Protein AF-A0A955T6G7-F1 (afdb_monomer_lite)

Secondary structure (DSSP, 8-state):
-HHHHHTT--EEE--TT--GGG-HHHHHHT--TTHHHHHHHTT-EEEEEEE-SSEEEEEEEEEPPP-SSSSPPEEEEGGGGGG--S--EEEEEHHHHHTT-TTTTTSSTT-TTT--PPPB-TTS-B--SBSS-TTSGGGBHHHHHHB-B-TTSPBPEEEEE-HHHHSBPTTTSSBSS--TTPEEETTTTEEEEEEEEEB-TT-THHHHHHHHHHHHHHHTT--EEEEES-STTHHHHS-GGGTSB-HHHHHHHHHHHHHH--HHHHHHTT-S-TTT--HHHHHHHHHHHTT--S--

Radius of gyration: 21.72 Å; chains: 1; bounding box: 53×55×63 Å

Sequence (296 aa):
METALDHHANIGSCASQTDPTWGIYGQRIGSKPGRTEKFHQAGLKTISYFETFGQSYCYVAEIGQKKTEDFTPLGAGHWSWERYSGGPIVWVGVHQYFDDDPIARPYTRTHPRYGSPVATYPDGTIATGYIGSATDPRTSRVFDALCSKDILGNLTYETYYNPEVNEIDRDTGKPRGPLDGLFLMPETGKYASLFMFKKDSACPAWIDYTRASTLMAADAGIDGMWTDNFSPWDSFGHRPVQIAFGEWSVAGFRDHLKKEFSKDQLKSMGVESPDTFDIRESLRDIAIKWGWDGEN

Foldseek 3Di:
DVVCVVVVAQEDAQQAQAELQQALLRSVLSHDACSQVVCVVVNHAYAHAYAQQFWHKKFKFFFADDDPDQATHTPDIQQRQLRDDPHDMDITTHLCQLQVPPRSPPRHLPNPQLHDDHFDFPVRHGQHDFPDDNLDPLRGSNQQRWFFFALVSHWFKDFDHNCQQFDADPVPRHGRGDQPSFDQDPVVRGTTGMIITTGQQLGCVSVSSSVSSVRSCVVSVRPYYPYDCPDPCVCVVPDVNGGNGHSRSQVVVLVVCVPPDDCVRCVVVVNNHSVPDGPSVVVVVVVVVVPDPSPD

pLDDT: mean 89.09, std 9.53, range [48.16, 98.5]

Structure (mmCIF, N/CA/C/O backbone):
data_AF-A0A955T6G7-F1
#
_entry.id   AF-A0A955T6G7-F1
#
loop_
_atom_site.group_PDB
_atom_site.id
_atom_site.type_symbol
_atom_site.label_atom_id
_atom_site.label_alt_id
_atom_site.label_comp_id
_atom_site.label_asym_id
_atom_site.label_entity_id
_atom_site.label_seq_id
_atom_site.pdbx_PDB_ins_code
_atom_site.Cartn_x
_atom_site.Cartn_y
_atom_site.Cartn_z
_atom_site.occupancy
_atom_site.B_iso_or_equiv
_atom_site.auth_seq_id
_atom_site.auth_comp_id
_atom_site.auth_asym_id
_atom_site.auth_atom_id
_atom_site.pdbx_PDB_model_num
ATOM 1 N N . MET A 1 1 ? 27.667 -14.433 -13.379 1.00 73.94 1 MET A N 1
ATOM 2 C CA . MET A 1 1 ? 27.089 -15.693 -12.862 1.00 73.94 1 MET A CA 1
ATOM 3 C C . MET A 1 1 ? 28.199 -16.657 -12.496 1.00 73.94 1 MET A C 1
ATOM 5 O O . MET A 1 1 ? 28.168 -17.132 -11.377 1.00 73.94 1 MET A O 1
ATOM 9 N N . GLU A 1 2 ? 29.209 -16.830 -13.352 1.00 75.75 2 GLU A N 1
ATOM 10 C CA . GLU A 1 2 ? 30.441 -17.592 -13.066 1.00 75.75 2 GLU A CA 1
ATOM 11 C C . GLU A 1 2 ? 31.056 -17.259 -11.693 1.00 75.75 2 GLU A C 1
ATOM 13 O O . GLU A 1 2 ? 31.038 -18.109 -10.817 1.00 75.75 2 GLU A O 1
ATOM 18 N N . THR A 1 3 ? 31.363 -15.985 -11.412 1.00 80.69 3 THR A N 1
ATOM 19 C CA . THR A 1 3 ? 31.864 -15.552 -10.088 1.00 80.69 3 THR A CA 1
ATOM 20 C C . THR A 1 3 ? 30.957 -15.940 -8.912 1.00 80.69 3 THR A C 1
ATOM 22 O O . THR A 1 3 ? 31.440 -16.224 -7.826 1.00 80.69 3 THR A O 1
ATOM 25 N N . ALA A 1 4 ? 29.631 -15.946 -9.092 1.00 77.38 4 ALA A N 1
ATOM 26 C CA . ALA A 1 4 ? 28.711 -16.317 -8.013 1.00 77.38 4 ALA A CA 1
ATOM 27 C C . ALA A 1 4 ? 28.756 -17.830 -7.739 1.00 77.38 4 ALA A C 1
ATOM 29 O O . ALA A 1 4 ? 28.748 -18.244 -6.583 1.00 77.38 4 ALA A O 1
ATOM 30 N N . LEU A 1 5 ? 28.850 -18.640 -8.796 1.00 78.69 5 LEU A N 1
ATOM 31 C CA . LEU A 1 5 ? 28.992 -20.094 -8.702 1.00 78.69 5 LEU A CA 1
ATOM 32 C C . LEU A 1 5 ? 30.360 -20.495 -8.140 1.00 78.69 5 LEU A C 1
ATOM 34 O O . LEU A 1 5 ? 30.427 -21.412 -7.325 1.00 78.69 5 LEU A O 1
ATOM 38 N N . ASP A 1 6 ? 31.419 -19.763 -8.495 1.00 86.25 6 ASP A N 1
ATOM 39 C CA . ASP A 1 6 ? 32.766 -19.936 -7.933 1.00 86.25 6 ASP A CA 1
ATOM 40 C C . ASP A 1 6 ? 32.795 -19.679 -6.417 1.00 86.25 6 ASP A C 1
ATOM 42 O O . ASP A 1 6 ? 33.615 -20.241 -5.695 1.00 86.25 6 ASP A O 1
ATOM 46 N N . HIS A 1 7 ? 31.855 -18.871 -5.916 1.00 84.69 7 HIS A N 1
ATOM 47 C CA . HIS A 1 7 ? 31.605 -18.651 -4.489 1.00 84.69 7 HIS A CA 1
ATOM 48 C C . HIS A 1 7 ? 30.489 -19.541 -3.913 1.00 84.69 7 HIS A C 1
ATOM 50 O O . HIS A 1 7 ? 29.977 -19.265 -2.829 1.00 84.69 7 HIS A O 1
ATOM 56 N N . HIS A 1 8 ? 30.118 -20.617 -4.612 1.00 87.00 8 HIS A N 1
ATOM 57 C CA . HIS A 1 8 ? 29.110 -21.602 -4.204 1.00 87.00 8 HIS A CA 1
ATOM 58 C C . HIS A 1 8 ? 27.692 -21.042 -4.002 1.00 87.00 8 HIS A C 1
ATOM 60 O O . HIS A 1 8 ? 26.884 -21.643 -3.290 1.00 87.00 8 HIS A O 1
ATOM 66 N N . ALA A 1 9 ? 27.353 -19.914 -4.632 1.00 86.50 9 ALA A N 1
ATOM 67 C CA . ALA A 1 9 ? 25.985 -19.416 -4.610 1.00 86.50 9 ALA A CA 1
ATOM 68 C C . ALA A 1 9 ? 25.056 -20.388 -5.352 1.00 86.50 9 ALA A C 1
ATOM 70 O O . ALA A 1 9 ? 25.326 -20.793 -6.479 1.00 86.50 9 ALA A O 1
ATOM 71 N N . ASN A 1 10 ? 23.930 -20.723 -4.728 1.00 88.75 10 ASN A N 1
ATOM 72 C CA . ASN A 1 10 ? 22.856 -21.537 -5.300 1.00 88.75 10 ASN A CA 1
ATOM 73 C C . ASN A 1 10 ? 21.551 -20.742 -5.492 1.00 88.75 10 ASN A C 1
ATOM 75 O O . ASN A 1 10 ? 20.602 -21.248 -6.090 1.00 88.75 10 ASN A O 1
ATOM 79 N N . ILE A 1 11 ? 21.504 -19.500 -4.997 1.00 88.50 11 ILE A N 1
ATOM 80 C CA . ILE A 1 11 ? 20.355 -18.596 -5.052 1.00 88.50 11 ILE A CA 1
ATOM 81 C C . ILE A 1 11 ? 20.823 -17.213 -5.522 1.00 88.50 11 ILE A C 1
ATOM 83 O O . ILE A 1 11 ? 21.849 -16.710 -5.067 1.00 88.50 11 ILE A O 1
ATOM 87 N N . GLY A 1 12 ? 20.053 -16.578 -6.406 1.00 86.69 12 GLY A N 1
ATOM 88 C CA . GLY A 1 12 ? 20.256 -15.198 -6.837 1.00 86.69 12 GLY A CA 1
ATOM 89 C C . GLY A 1 12 ? 18.988 -14.356 -6.707 1.00 86.69 12 GLY A C 1
ATOM 90 O O . GLY A 1 12 ? 17.917 -14.753 -7.167 1.00 86.69 12 GLY A O 1
ATOM 91 N N . SER A 1 13 ? 19.115 -13.158 -6.132 1.00 83.94 13 SER A N 1
ATOM 92 C CA . SER A 1 13 ? 18.075 -12.132 -6.249 1.00 83.94 13 SER A CA 1
ATOM 93 C C . SER A 1 13 ? 18.211 -11.453 -7.608 1.00 83.94 13 SER A C 1
ATOM 95 O O . SER A 1 13 ? 19.223 -10.813 -7.898 1.00 83.94 13 SER A O 1
ATOM 97 N N . CYS A 1 14 ? 17.223 -11.641 -8.481 1.00 72.06 14 CYS A N 1
ATOM 98 C CA . CYS A 1 14 ? 17.298 -11.170 -9.867 1.00 72.06 14 CYS A CA 1
ATOM 99 C C . CYS A 1 14 ? 16.476 -9.899 -10.126 1.00 72.06 14 CYS A C 1
ATOM 101 O O . CYS A 1 14 ? 16.491 -9.375 -11.245 1.00 72.06 14 CYS A O 1
ATOM 103 N N . ALA A 1 15 ? 15.775 -9.374 -9.114 1.00 68.38 15 ALA A N 1
ATOM 104 C CA . ALA A 1 15 ? 14.851 -8.249 -9.268 1.00 68.38 15 ALA A CA 1
ATOM 105 C C . ALA A 1 15 ? 13.876 -8.442 -10.459 1.00 68.38 15 ALA A C 1
ATOM 107 O O . ALA A 1 15 ? 13.486 -7.485 -11.127 1.00 68.38 15 ALA A O 1
ATOM 108 N N . SER A 1 16 ? 13.553 -9.694 -10.798 1.00 66.56 16 SER A N 1
ATOM 109 C CA . SER A 1 16 ? 12.468 -10.020 -11.718 1.00 66.56 16 SER A CA 1
ATOM 110 C C . SER A 1 16 ? 11.175 -9.922 -10.920 1.00 66.56 16 SER A C 1
ATOM 112 O O . SER A 1 16 ? 11.056 -10.605 -9.909 1.00 66.56 16 SER A O 1
ATOM 114 N N . GLN A 1 17 ? 10.229 -9.095 -11.377 1.00 63.81 17 GLN A N 1
ATOM 115 C CA . GLN A 1 17 ? 8.970 -8.847 -10.664 1.00 63.81 17 GLN A CA 1
ATOM 116 C C . GLN A 1 17 ? 9.184 -8.287 -9.252 1.00 63.81 17 GLN A C 1
ATOM 118 O O . GLN A 1 17 ? 8.806 -8.897 -8.254 1.00 63.81 17 GLN A O 1
ATOM 123 N N . THR A 1 18 ? 9.865 -7.150 -9.166 1.00 62.09 18 THR A N 1
ATOM 124 C CA . THR A 1 18 ? 10.136 -6.495 -7.888 1.00 62.09 18 THR A CA 1
ATOM 125 C C . THR A 1 18 ? 8.852 -6.019 -7.224 1.00 62.09 18 THR A C 1
ATOM 127 O O . THR A 1 18 ? 8.140 -5.193 -7.782 1.00 62.09 18 THR A O 1
ATOM 130 N N . ASP A 1 19 ? 8.651 -6.557 -6.026 1.00 71.62 19 ASP A N 1
ATOM 131 C CA . ASP A 1 19 ? 7.784 -6.129 -4.939 1.00 71.62 19 ASP A CA 1
ATOM 132 C C . ASP A 1 19 ? 6.246 -6.115 -5.166 1.00 71.62 19 ASP A C 1
ATOM 134 O O . ASP A 1 19 ? 5.736 -5.227 -5.857 1.00 71.62 19 ASP A O 1
ATOM 138 N N . PRO A 1 20 ? 5.460 -7.020 -4.527 1.00 65.38 20 PRO A N 1
ATOM 139 C CA . PRO A 1 20 ? 4.006 -6.898 -4.343 1.00 65.38 20 PRO A CA 1
ATOM 140 C C . PRO A 1 20 ? 3.501 -5.494 -4.045 1.00 65.38 20 PRO A C 1
ATOM 142 O O . PRO A 1 20 ? 2.370 -5.163 -4.401 1.00 65.38 20 PRO A O 1
ATOM 145 N N . THR A 1 21 ? 4.269 -4.664 -3.350 1.00 70.00 21 THR A N 1
ATOM 146 C CA . THR A 1 21 ? 3.775 -3.353 -2.926 1.00 70.00 21 THR A CA 1
ATOM 147 C C . THR A 1 21 ? 3.465 -2.400 -4.056 1.00 70.00 21 THR A C 1
ATOM 149 O O . THR A 1 21 ? 2.688 -1.470 -3.852 1.00 70.00 21 THR A O 1
ATOM 152 N N . TRP A 1 22 ? 4.002 -2.635 -5.251 1.00 74.69 22 TRP A N 1
ATOM 153 C CA . TRP A 1 22 ? 3.798 -1.768 -6.407 1.00 74.69 22 TRP A CA 1
ATOM 154 C C . TRP A 1 22 ? 2.422 -1.940 -7.069 1.00 74.69 22 TRP A C 1
ATOM 156 O O . TRP A 1 22 ? 2.137 -1.260 -8.054 1.00 74.69 22 TRP A O 1
ATOM 166 N N . GLY A 1 23 ? 1.566 -2.839 -6.571 1.00 79.31 23 GLY A N 1
ATOM 167 C CA . GLY A 1 23 ? 0.382 -3.300 -7.303 1.00 79.31 23 GLY A CA 1
ATOM 168 C C . GLY A 1 23 ? 0.699 -4.555 -8.131 1.00 79.31 23 GLY A C 1
ATOM 169 O O . GLY A 1 23 ? 1.799 -4.663 -8.666 1.00 79.31 23 GLY A O 1
ATOM 170 N N . ILE A 1 24 ? -0.262 -5.467 -8.340 1.00 89.19 24 ILE A N 1
ATOM 171 C CA . ILE A 1 24 ? -0.103 -6.601 -9.287 1.00 89.19 24 ILE A CA 1
ATOM 172 C C . ILE A 1 24 ? 0.226 -6.080 -10.699 1.00 89.19 24 ILE A C 1
ATOM 174 O O . ILE A 1 24 ? 1.100 -6.601 -11.393 1.00 89.19 24 ILE A O 1
ATOM 178 N N . TYR A 1 25 ? -0.419 -4.985 -11.105 1.00 91.56 25 TYR A N 1
ATOM 179 C CA . TYR A 1 25 ? -0.088 -4.264 -12.332 1.00 91.56 25 TYR A CA 1
ATOM 180 C C . TYR A 1 25 ? 1.343 -3.692 -12.320 1.00 91.56 25 TYR A C 1
ATOM 182 O O . TYR A 1 25 ? 2.084 -3.885 -13.283 1.00 91.56 25 TYR A O 1
ATOM 190 N N . GLY A 1 26 ? 1.784 -3.072 -11.220 1.00 88.69 26 GLY A N 1
ATOM 191 C CA . GLY A 1 26 ? 3.162 -2.589 -11.072 1.00 88.69 26 GLY A CA 1
ATOM 192 C C . GLY A 1 26 ? 4.203 -3.712 -11.148 1.00 88.69 26 GLY A C 1
ATOM 193 O O . GLY A 1 26 ? 5.205 -3.583 -11.851 1.00 88.69 26 GLY A O 1
ATOM 194 N N . GLN A 1 27 ? 3.926 -4.859 -10.523 1.00 87.44 27 GLN A N 1
ATOM 195 C CA . GLN A 1 27 ? 4.738 -6.077 -10.609 1.00 87.44 27 GLN A CA 1
ATOM 196 C C . GLN A 1 27 ? 4.826 -6.590 -12.055 1.00 87.44 27 GLN A C 1
ATOM 198 O O . GLN A 1 27 ? 5.888 -7.050 -12.493 1.00 87.44 27 GLN A O 1
ATOM 203 N N . ARG A 1 28 ? 3.741 -6.463 -12.838 1.00 88.88 28 ARG A N 1
ATOM 204 C CA . ARG A 1 28 ? 3.750 -6.805 -14.269 1.00 88.88 28 ARG A CA 1
ATOM 205 C C . ARG A 1 28 ? 4.662 -5.877 -15.048 1.00 88.88 28 ARG A C 1
ATOM 207 O O . ARG A 1 28 ? 5.486 -6.366 -15.821 1.00 88.88 28 ARG A O 1
ATOM 214 N N . ILE A 1 29 ? 4.536 -4.572 -14.839 1.00 87.56 29 ILE A N 1
ATOM 215 C CA . ILE A 1 29 ? 5.368 -3.565 -15.505 1.00 87.56 29 ILE A CA 1
ATOM 216 C C . ILE A 1 29 ? 6.849 -3.798 -15.181 1.00 87.56 29 ILE A C 1
ATOM 218 O O . ILE A 1 29 ? 7.695 -3.765 -16.073 1.00 87.56 29 ILE A O 1
ATOM 222 N N . GLY A 1 30 ? 7.163 -4.094 -13.917 1.00 80.25 30 GLY A N 1
ATOM 223 C CA . GLY A 1 30 ? 8.519 -4.403 -13.461 1.00 80.25 30 GLY A CA 1
ATOM 224 C C . GLY A 1 30 ? 9.040 -5.775 -13.907 1.00 80.25 30 GLY A C 1
ATOM 225 O O . GLY A 1 30 ? 10.231 -6.067 -13.747 1.00 80.25 30 GLY A O 1
ATOM 226 N N . SER A 1 31 ? 8.186 -6.638 -14.468 1.00 80.31 31 SER A N 1
ATOM 227 C CA . SER A 1 31 ? 8.596 -7.963 -14.925 1.00 80.31 31 SER A CA 1
ATOM 228 C C . SER A 1 31 ? 9.570 -7.853 -16.101 1.00 80.31 31 SER A C 1
ATOM 230 O O . SER A 1 31 ? 9.350 -7.123 -17.065 1.00 80.31 31 SER A O 1
ATOM 232 N N . LYS A 1 32 ? 10.677 -8.599 -16.030 1.00 78.31 32 LYS A N 1
ATOM 233 C CA . LYS A 1 32 ? 11.692 -8.662 -17.091 1.00 78.31 32 LYS A CA 1
ATOM 234 C C . LYS A 1 32 ? 11.769 -10.093 -17.620 1.00 78.31 32 LYS A C 1
ATOM 236 O O . LYS A 1 32 ? 12.568 -10.880 -17.100 1.00 78.31 32 LYS A O 1
ATOM 241 N N . PRO A 1 33 ? 10.930 -10.450 -18.616 1.00 70.38 33 PRO A N 1
ATOM 242 C CA . PRO A 1 33 ? 10.917 -11.787 -19.197 1.00 70.38 33 PRO A CA 1
ATOM 243 C C . PRO A 1 33 ? 12.321 -12.239 -19.610 1.00 70.38 33 PRO A C 1
ATOM 245 O O . PRO A 1 33 ? 13.113 -11.459 -20.137 1.00 70.38 33 PRO A O 1
ATOM 248 N N . GLY A 1 34 ? 12.654 -13.496 -19.320 1.00 79.94 34 GLY A N 1
ATOM 249 C CA . GLY A 1 34 ? 13.952 -14.090 -19.649 1.00 79.94 34 GLY A CA 1
ATOM 250 C C . GLY A 1 34 ? 15.098 -13.748 -18.691 1.00 79.94 34 GLY A C 1
ATOM 251 O O . GLY A 1 34 ? 16.161 -14.354 -18.791 1.00 79.94 34 GLY A O 1
ATOM 252 N N . ARG A 1 35 ? 14.925 -12.824 -17.733 1.00 84.88 35 ARG A N 1
ATOM 253 C CA . ARG A 1 35 ? 15.951 -12.609 -16.701 1.00 84.88 35 ARG A CA 1
ATOM 254 C C . ARG A 1 35 ? 16.052 -13.814 -15.769 1.00 84.88 35 ARG A C 1
ATOM 256 O O . ARG A 1 35 ? 17.159 -14.283 -15.543 1.00 84.88 35 ARG A O 1
ATOM 263 N N . THR A 1 36 ? 14.921 -14.314 -15.285 1.00 88.06 36 THR A N 1
ATOM 264 C CA . THR A 1 36 ? 14.847 -15.514 -14.438 1.00 88.06 36 THR A CA 1
ATOM 265 C C . THR A 1 36 ? 15.443 -16.738 -15.141 1.00 88.06 36 THR A C 1
ATOM 267 O O . THR A 1 36 ? 16.311 -17.403 -14.587 1.00 88.06 36 THR A O 1
ATOM 270 N N . GLU A 1 37 ? 15.101 -16.933 -16.417 1.00 89.38 37 GLU A N 1
ATOM 271 C CA . GLU A 1 37 ? 15.630 -18.017 -17.257 1.00 89.38 37 GLU A CA 1
ATOM 272 C C . GLU A 1 37 ? 17.167 -18.023 -17.323 1.00 89.38 37 GLU A C 1
ATOM 274 O O . GLU A 1 37 ? 17.791 -19.072 -17.211 1.00 89.38 37 GLU A O 1
ATOM 279 N N . LYS A 1 38 ? 17.813 -16.851 -17.424 1.00 89.25 38 LYS A N 1
ATOM 280 C CA . LYS A 1 38 ? 19.286 -16.770 -17.419 1.00 89.25 38 LYS A CA 1
ATOM 281 C C . LYS A 1 38 ? 19.901 -17.287 -16.116 1.00 89.25 38 LYS A C 1
ATOM 283 O O . LYS A 1 38 ? 20.980 -17.868 -16.155 1.00 89.25 38 LYS A O 1
ATOM 288 N N . PHE A 1 39 ? 19.248 -17.068 -14.971 1.00 90.31 39 PHE A N 1
ATOM 289 C CA . PHE A 1 39 ? 19.710 -17.615 -13.689 1.00 90.31 39 PHE A CA 1
ATOM 290 C C . PHE A 1 39 ? 19.525 -19.133 -13.652 1.00 90.31 39 PHE A C 1
ATOM 292 O O . PHE A 1 39 ? 20.460 -19.843 -13.285 1.00 90.31 39 PHE A O 1
ATOM 299 N N . HIS A 1 40 ? 18.371 -19.630 -14.102 1.00 91.38 40 HIS A N 1
ATOM 300 C CA . HIS A 1 40 ? 18.103 -21.068 -14.184 1.00 91.38 40 HIS A CA 1
ATOM 301 C C . HIS A 1 40 ? 19.091 -21.794 -15.104 1.00 91.38 40 HIS A C 1
ATOM 303 O O . HIS A 1 40 ? 19.619 -22.835 -14.721 1.00 91.38 40 HIS A O 1
ATOM 309 N N . GLN A 1 41 ? 19.424 -21.220 -16.264 1.00 92.38 41 GLN A N 1
ATOM 310 C CA . GLN A 1 41 ? 20.433 -21.757 -17.190 1.00 92.38 41 GLN A CA 1
ATOM 311 C C . GLN A 1 41 ? 21.839 -21.814 -16.582 1.00 92.38 41 GLN A C 1
ATOM 313 O O . GLN A 1 41 ? 22.635 -22.675 -16.949 1.00 92.38 41 GLN A O 1
ATOM 318 N N . ALA A 1 42 ? 22.139 -20.931 -15.629 1.00 90.00 42 ALA A N 1
ATOM 319 C CA . ALA A 1 42 ? 23.372 -20.967 -14.849 1.00 90.00 42 ALA A CA 1
ATOM 320 C C . ALA A 1 42 ? 23.294 -21.907 -13.628 1.00 90.00 42 ALA A C 1
ATOM 322 O O . ALA A 1 42 ? 24.228 -21.943 -12.834 1.00 90.00 42 ALA A O 1
ATOM 323 N N . GLY A 1 43 ? 22.198 -22.652 -13.446 1.00 91.06 43 GLY A N 1
ATOM 324 C CA . GLY A 1 43 ? 22.004 -23.568 -12.319 1.00 91.06 43 GLY A CA 1
ATOM 325 C C . GLY A 1 43 ? 21.614 -22.889 -11.001 1.00 91.06 43 GLY A C 1
ATOM 326 O O . GLY A 1 43 ? 21.673 -23.525 -9.951 1.00 91.06 43 GLY A O 1
ATOM 327 N N . LEU A 1 44 ? 21.214 -21.613 -11.032 1.00 91.62 44 LEU A N 1
ATOM 328 C CA . LEU A 1 44 ? 20.820 -20.849 -9.847 1.00 91.62 44 LEU A CA 1
ATOM 329 C C . LEU A 1 44 ? 19.307 -20.867 -9.653 1.00 91.62 44 LEU A C 1
ATOM 331 O O . LEU A 1 44 ? 18.551 -20.711 -10.608 1.00 91.62 44 LEU A O 1
ATOM 335 N N . LYS A 1 45 ? 18.867 -20.957 -8.398 1.00 91.62 45 LYS A N 1
ATOM 336 C CA . LYS A 1 45 ? 17.498 -20.628 -7.996 1.00 91.62 45 LYS A CA 1
ATOM 337 C C . LYS A 1 45 ? 17.317 -19.122 -7.898 1.00 91.62 45 LYS A C 1
ATOM 339 O O . LYS A 1 45 ? 18.265 -18.390 -7.616 1.00 91.62 45 LYS A O 1
ATOM 344 N N . THR A 1 46 ? 16.099 -18.649 -8.120 1.00 90.31 46 THR A N 1
ATOM 345 C CA . THR A 1 46 ? 15.786 -17.222 -8.071 1.00 90.31 46 THR A CA 1
ATOM 346 C C . THR A 1 46 ? 14.853 -16.890 -6.926 1.00 90.31 46 THR A C 1
ATOM 348 O O . THR A 1 46 ? 13.857 -17.571 -6.697 1.00 90.31 46 THR A O 1
ATOM 351 N N . ILE A 1 47 ? 15.174 -15.813 -6.218 1.00 88.88 47 ILE A N 1
ATOM 352 C CA . ILE A 1 47 ? 14.274 -15.208 -5.240 1.00 88.88 47 ILE A CA 1
ATOM 353 C C . ILE A 1 47 ? 13.944 -13.776 -5.654 1.00 88.88 47 ILE A C 1
ATOM 355 O O . ILE A 1 47 ? 14.727 -13.130 -6.361 1.00 88.88 47 ILE A O 1
ATOM 359 N N . SER A 1 48 ? 12.793 -13.278 -5.211 1.00 85.56 48 SER A N 1
ATOM 360 C CA . SER A 1 48 ? 12.432 -11.860 -5.309 1.00 85.56 48 SER A CA 1
ATOM 361 C C . SER A 1 48 ? 12.050 -11.310 -3.937 1.00 85.56 48 SER A C 1
ATOM 363 O O . SER A 1 48 ? 11.713 -12.073 -3.030 1.00 85.56 48 SER A O 1
ATOM 365 N N . TYR A 1 49 ? 12.150 -9.992 -3.792 1.00 85.31 49 TYR A N 1
ATOM 366 C CA . TYR A 1 49 ? 11.749 -9.266 -2.593 1.00 85.31 49 TYR A CA 1
ATOM 367 C C . TYR A 1 49 ? 10.228 -9.117 -2.541 1.00 85.31 49 TYR A C 1
ATOM 369 O O . TYR A 1 49 ? 9.611 -8.769 -3.550 1.00 85.31 49 TYR A O 1
ATOM 377 N N . PHE A 1 50 ? 9.656 -9.390 -1.369 1.00 83.50 50 PHE A N 1
ATOM 378 C CA . PHE A 1 50 ? 8.235 -9.282 -1.075 1.00 83.50 50 PHE A CA 1
ATOM 379 C C . PHE A 1 50 ? 8.015 -8.504 0.211 1.00 83.50 50 PHE A C 1
ATOM 381 O O . PHE A 1 50 ? 8.171 -9.059 1.300 1.00 83.50 50 PHE A O 1
ATOM 388 N N . GLU A 1 51 ? 7.571 -7.259 0.086 1.00 82.81 51 GLU A N 1
ATOM 389 C CA . GLU A 1 51 ? 7.062 -6.506 1.222 1.00 82.81 51 GLU A CA 1
ATOM 390 C C . GLU A 1 51 ? 5.613 -6.941 1.495 1.00 82.81 51 GLU A C 1
ATOM 392 O O . GLU A 1 51 ? 4.635 -6.555 0.839 1.00 82.81 51 GLU A O 1
ATOM 397 N N . THR A 1 52 ? 5.505 -7.891 2.423 1.00 79.69 52 THR A N 1
ATOM 398 C CA . THR A 1 52 ? 4.321 -8.739 2.558 1.00 79.69 52 THR A CA 1
ATOM 399 C C . THR A 1 52 ? 3.260 -8.051 3.404 1.00 79.69 52 THR A C 1
ATOM 401 O O . THR A 1 52 ? 2.156 -7.814 2.906 1.00 79.69 52 THR A O 1
ATOM 404 N N . PHE A 1 53 ? 3.601 -7.621 4.622 1.00 79.44 53 PHE A N 1
ATOM 405 C CA . PHE A 1 53 ? 2.658 -6.959 5.533 1.00 79.44 53 PHE A CA 1
ATOM 406 C C . PHE A 1 53 ? 3.117 -5.590 6.052 1.00 79.44 53 PHE A C 1
ATOM 408 O O . PHE A 1 53 ? 2.393 -5.000 6.845 1.00 79.44 53 PHE A O 1
ATOM 415 N N . GLY A 1 54 ? 4.251 -5.045 5.607 1.00 83.50 54 GLY A N 1
ATOM 416 C CA . GLY A 1 54 ? 4.706 -3.719 6.028 1.00 83.50 54 GLY A CA 1
ATOM 417 C C . GLY A 1 54 ? 4.007 -2.604 5.257 1.00 83.50 54 GLY A C 1
ATOM 418 O O . GLY A 1 54 ? 3.117 -1.929 5.778 1.00 83.50 54 GLY A O 1
ATOM 419 N N . GLN A 1 55 ? 4.401 -2.396 4.001 1.00 87.38 55 GLN A N 1
ATOM 420 C CA . GLN A 1 55 ? 3.978 -1.248 3.191 1.00 87.38 55 GLN A CA 1
ATOM 421 C C . GLN A 1 55 ? 3.212 -1.628 1.921 1.00 87.38 55 GLN A C 1
ATOM 423 O O . GLN A 1 55 ? 3.250 -2.760 1.460 1.00 87.38 55 GLN A O 1
ATOM 428 N N . SER A 1 56 ? 2.490 -0.669 1.347 1.00 90.25 56 SER A N 1
ATOM 429 C CA . SER A 1 56 ? 1.893 -0.696 0.014 1.00 90.25 56 SER A CA 1
ATOM 430 C C . SER A 1 56 ? 2.199 0.626 -0.677 1.00 90.25 56 SER A C 1
ATOM 432 O O . SER A 1 56 ? 1.961 1.696 -0.119 1.00 90.25 56 SER A O 1
ATOM 434 N N . TYR A 1 57 ? 2.703 0.568 -1.903 1.00 91.94 57 TYR A N 1
ATOM 435 C CA . TYR A 1 57 ? 3.157 1.749 -2.618 1.00 91.94 57 TYR A CA 1
ATOM 436 C C . TYR A 1 57 ? 1.999 2.354 -3.408 1.00 91.94 57 TYR A C 1
ATOM 438 O O . TYR A 1 57 ? 1.084 1.665 -3.872 1.00 91.94 57 TYR A O 1
ATOM 446 N N . CYS A 1 58 ? 2.067 3.666 -3.572 1.00 94.94 58 CYS A N 1
ATOM 447 C CA . CYS A 1 58 ? 1.263 4.425 -4.505 1.00 94.94 58 CYS A CA 1
ATOM 448 C C . CYS A 1 58 ? 2.146 5.514 -5.104 1.00 94.94 58 CYS A C 1
ATOM 450 O O . CYS A 1 58 ? 2.495 6.471 -4.412 1.00 94.94 58 CYS A O 1
ATOM 452 N N . TYR A 1 59 ? 2.559 5.350 -6.356 1.00 95.12 59 TYR A N 1
ATOM 453 C CA . TYR A 1 59 ? 3.507 6.249 -7.011 1.00 95.12 59 TYR A CA 1
ATOM 454 C C . TYR A 1 59 ? 2.920 6.888 -8.256 1.00 95.12 59 TYR A C 1
ATOM 456 O O . TYR A 1 59 ? 2.130 6.280 -8.972 1.00 95.12 59 TYR A O 1
ATOM 464 N N . VAL A 1 60 ? 3.339 8.113 -8.534 1.00 95.81 60 VAL A N 1
ATOM 465 C CA . VAL A 1 60 ? 2.963 8.817 -9.754 1.00 95.81 60 VAL A CA 1
ATOM 466 C C . VAL A 1 60 ? 3.621 8.152 -10.968 1.00 95.81 60 VAL A C 1
ATOM 468 O O . VAL A 1 60 ? 4.789 7.746 -10.918 1.00 95.81 60 VAL A O 1
ATOM 471 N N . ALA A 1 61 ? 2.872 8.025 -12.058 1.00 95.44 61 ALA A N 1
ATOM 472 C CA . ALA A 1 61 ? 3.349 7.467 -13.309 1.00 95.44 61 ALA A CA 1
ATOM 473 C C . ALA A 1 61 ? 2.710 8.136 -14.530 1.00 95.44 61 ALA A C 1
ATOM 475 O O . ALA A 1 61 ? 1.548 8.532 -14.517 1.00 95.44 61 ALA A O 1
ATOM 476 N N . GLU A 1 62 ? 3.482 8.209 -15.606 1.00 96.50 62 GLU A N 1
ATOM 477 C CA . GLU A 1 62 ? 3.039 8.596 -16.935 1.00 96.50 62 GLU A CA 1
ATOM 478 C C . GLU A 1 62 ? 2.661 7.327 -17.694 1.00 96.50 62 GLU A C 1
ATOM 480 O O . GLU A 1 62 ? 3.465 6.396 -17.819 1.00 96.50 62 GLU A O 1
ATOM 485 N N . ILE A 1 63 ? 1.440 7.286 -18.217 1.00 93.88 63 ILE A N 1
ATOM 486 C CA . ILE A 1 63 ? 0.959 6.172 -19.023 1.00 93.88 63 ILE A CA 1
ATOM 487 C C . ILE A 1 63 ? 1.670 6.188 -20.379 1.00 93.88 63 ILE A C 1
ATOM 489 O O . ILE A 1 63 ? 1.598 7.159 -21.132 1.00 93.88 63 ILE A O 1
ATOM 493 N N . GLY A 1 64 ? 2.318 5.077 -20.716 1.00 90.88 64 GLY A N 1
ATOM 494 C CA . GLY A 1 64 ? 2.890 4.842 -22.034 1.00 90.88 64 GLY A CA 1
ATOM 495 C C . GLY A 1 64 ? 1.864 4.332 -23.051 1.00 90.88 64 GLY A C 1
ATOM 496 O O . GLY A 1 64 ? 0.731 3.971 -22.738 1.00 90.88 64 GLY A O 1
ATOM 497 N N . GLN A 1 65 ? 2.271 4.248 -24.315 1.00 85.44 65 GLN A N 1
ATOM 498 C CA . GLN A 1 65 ? 1.418 3.678 -25.358 1.00 85.44 65 GLN A CA 1
ATOM 499 C C . GLN A 1 65 ? 1.413 2.150 -25.281 1.00 85.44 65 GLN A C 1
ATOM 501 O O . GLN A 1 65 ? 2.461 1.518 -25.428 1.00 85.44 65 GLN A O 1
ATOM 506 N N . LYS A 1 66 ? 0.228 1.555 -25.105 1.00 83.31 66 LYS A N 1
ATOM 507 C CA . LYS A 1 66 ? 0.034 0.105 -25.221 1.00 83.31 66 LYS A CA 1
ATOM 508 C C . LYS A 1 66 ? 0.326 -0.340 -26.654 1.00 83.31 66 LYS A C 1
ATOM 510 O O . LYS A 1 66 ? -0.257 0.207 -27.590 1.00 83.31 66 LYS A O 1
ATOM 515 N N . LYS A 1 67 ? 1.226 -1.312 -26.829 1.00 82.12 67 LYS A N 1
ATOM 516 C CA . LYS A 1 67 ? 1.563 -1.872 -28.144 1.00 82.12 67 LYS A CA 1
ATOM 517 C C . LYS A 1 67 ? 1.028 -3.295 -28.247 1.00 82.12 67 LYS A C 1
ATOM 519 O O . LYS A 1 67 ? -0.151 -3.493 -28.518 1.00 82.12 67 LYS A O 1
ATOM 524 N N . THR A 1 68 ? 1.893 -4.278 -28.042 1.00 83.81 68 THR A N 1
ATOM 525 C CA . THR A 1 68 ? 1.587 -5.712 -28.160 1.00 83.81 68 THR A CA 1
ATOM 526 C C . THR A 1 68 ? 1.446 -6.389 -26.803 1.00 83.81 68 THR A C 1
ATOM 528 O O . THR A 1 68 ? 1.094 -7.562 -26.728 1.00 83.81 68 THR A O 1
ATOM 531 N N . GLU A 1 69 ? 1.768 -5.672 -25.734 1.00 85.31 69 GLU A N 1
ATOM 532 C CA . GLU A 1 69 ? 1.694 -6.145 -24.366 1.00 85.31 69 GLU A CA 1
ATOM 533 C C . GLU A 1 69 ? 0.237 -6.287 -23.915 1.00 85.31 69 GLU A C 1
ATOM 535 O O . GLU A 1 69 ? -0.661 -5.546 -24.322 1.00 85.31 69 GLU A O 1
ATOM 540 N N . ASP A 1 70 ? -0.002 -7.235 -23.017 1.00 88.19 70 ASP A N 1
ATOM 541 C CA . ASP A 1 70 ? -1.306 -7.426 -22.390 1.00 88.19 70 ASP A CA 1
ATOM 542 C C . ASP A 1 70 ? -1.608 -6.366 -21.317 1.00 88.19 70 ASP A C 1
ATOM 544 O O . ASP A 1 70 ? -2.771 -6.151 -20.978 1.00 88.19 70 ASP A O 1
ATOM 548 N N . PHE A 1 71 ? -0.587 -5.631 -20.873 1.00 89.69 71 PHE A N 1
ATOM 549 C CA . PHE A 1 71 ? -0.662 -4.492 -19.958 1.00 89.69 71 PHE A CA 1
ATOM 550 C C . PHE A 1 71 ? -0.333 -3.168 -20.668 1.00 89.69 71 PHE A C 1
ATOM 552 O O . PHE A 1 71 ? 0.195 -3.156 -21.779 1.00 89.69 71 PHE A O 1
ATOM 559 N N . THR A 1 72 ? -0.644 -2.043 -20.028 1.00 91.00 72 THR A N 1
ATOM 560 C CA . THR A 1 72 ? -0.222 -0.715 -20.497 1.00 91.00 72 THR A CA 1
ATOM 561 C C . THR A 1 72 ? 1.160 -0.387 -19.911 1.00 91.00 72 THR A C 1
ATOM 563 O O . THR A 1 72 ? 1.328 -0.489 -18.701 1.00 91.00 72 THR A O 1
ATOM 566 N N . PRO A 1 73 ? 2.189 -0.049 -20.705 1.00 91.38 73 PRO A N 1
ATOM 567 C CA . PRO A 1 73 ? 3.502 0.289 -20.155 1.00 91.38 73 PRO A CA 1
ATOM 568 C C . PRO A 1 73 ? 3.496 1.674 -19.491 1.00 91.38 73 PRO A C 1
ATOM 570 O O . PRO A 1 73 ? 2.604 2.483 -19.737 1.00 91.38 73 PRO A O 1
ATOM 573 N N . LEU A 1 74 ? 4.527 1.970 -18.696 1.00 91.31 74 LEU A N 1
ATOM 574 C CA . LEU A 1 74 ? 4.775 3.311 -18.155 1.00 91.31 74 LEU A CA 1
ATOM 575 C C . LEU A 1 74 ? 5.861 4.024 -18.973 1.00 91.31 74 LEU A C 1
ATOM 577 O O . LEU A 1 74 ? 6.838 3.391 -19.378 1.00 91.31 74 LEU A O 1
ATOM 581 N N . GLY A 1 75 ? 5.689 5.325 -19.212 1.00 92.31 75 GLY A N 1
ATOM 582 C CA . GLY A 1 75 ? 6.707 6.191 -19.821 1.00 92.31 75 GLY A CA 1
ATOM 583 C C . GLY A 1 75 ? 7.735 6.674 -18.795 1.00 92.31 75 GLY A C 1
ATOM 584 O O . GLY A 1 75 ? 8.939 6.504 -18.981 1.00 92.31 75 GLY A O 1
ATOM 585 N N . ALA A 1 76 ? 7.237 7.194 -17.676 1.00 94.12 76 ALA A N 1
ATOM 586 C CA . ALA A 1 76 ? 8.002 7.599 -16.505 1.00 94.12 76 ALA A CA 1
ATOM 587 C C . ALA A 1 76 ? 7.243 7.203 -15.230 1.00 94.12 76 ALA A C 1
ATOM 589 O O . ALA A 1 76 ? 6.021 7.070 -15.240 1.00 94.12 76 ALA A O 1
ATOM 590 N N . GLY A 1 77 ? 7.959 7.013 -14.125 1.00 94.19 77 GLY A N 1
ATOM 591 C CA . GLY A 1 77 ? 7.371 6.834 -12.793 1.00 94.19 77 GLY A CA 1
ATOM 592 C C . GLY A 1 77 ? 8.105 7.678 -11.760 1.00 94.19 77 GLY A C 1
ATOM 593 O O . GLY A 1 77 ? 9.009 8.424 -12.122 1.00 94.19 77 GLY A O 1
ATOM 594 N N . HIS A 1 78 ? 7.783 7.517 -10.476 1.00 94.31 78 HIS A N 1
ATOM 595 C CA . HIS A 1 78 ? 8.476 8.191 -9.367 1.00 94.31 78 HIS A CA 1
ATOM 596 C C . HIS A 1 78 ? 10.009 8.245 -9.533 1.00 94.31 78 HIS A C 1
ATOM 598 O O . HIS A 1 78 ? 10.608 9.313 -9.426 1.00 94.31 78 HIS A O 1
ATOM 604 N N . TRP A 1 79 ? 10.640 7.116 -9.869 1.00 92.88 79 TRP A N 1
ATOM 605 C CA . TRP A 1 79 ? 12.099 6.983 -10.005 1.00 92.88 79 TRP A CA 1
ATOM 606 C C . TRP A 1 79 ? 12.705 7.638 -11.252 1.00 92.88 79 TRP A C 1
ATOM 608 O O . TRP A 1 79 ? 13.922 7.642 -11.397 1.00 92.88 79 TRP A O 1
ATOM 618 N N . SER A 1 80 ? 11.877 8.119 -12.176 1.00 94.50 80 SER A N 1
ATOM 619 C CA . SER A 1 80 ? 12.315 8.721 -13.436 1.00 94.50 80 SER A CA 1
ATOM 620 C C . SER A 1 80 ? 11.461 9.933 -13.816 1.00 94.50 80 SER A C 1
ATOM 622 O O . SER A 1 80 ? 11.297 10.229 -15.004 1.00 94.50 80 SER A O 1
ATOM 624 N N . TRP A 1 81 ? 10.827 10.574 -12.828 1.00 97.00 81 TRP A N 1
ATOM 625 C CA . TRP A 1 81 ? 9.836 11.624 -13.057 1.00 97.00 81 TRP A CA 1
ATOM 626 C C . TRP A 1 81 ? 10.445 12.870 -13.696 1.00 97.00 81 TRP A C 1
ATOM 628 O O . TRP A 1 81 ? 9.769 13.588 -14.423 1.00 97.00 81 TRP A O 1
ATOM 638 N N . GLU A 1 82 ? 11.753 13.073 -13.533 1.00 95.06 82 GLU A N 1
ATOM 639 C CA . GLU A 1 82 ? 12.515 14.106 -14.234 1.00 95.06 82 GLU A CA 1
ATOM 640 C C . GLU A 1 82 ? 12.442 13.989 -15.768 1.00 95.06 82 GLU A C 1
ATOM 642 O O . GLU A 1 82 ? 12.784 14.931 -16.476 1.00 95.06 82 GLU A O 1
ATOM 647 N N . ARG A 1 83 ? 11.979 12.842 -16.286 1.00 95.31 83 ARG A N 1
ATOM 648 C CA . ARG A 1 83 ? 11.823 12.546 -17.718 1.00 95.31 83 ARG A CA 1
ATOM 649 C C . ARG A 1 83 ? 10.373 12.583 -18.199 1.00 95.31 83 ARG A C 1
ATOM 651 O O . ARG A 1 83 ? 10.129 12.162 -19.328 1.00 95.31 83 ARG A O 1
ATOM 658 N N . TYR A 1 84 ? 9.428 13.022 -17.365 1.00 96.88 84 TYR A N 1
ATOM 659 C CA . TYR A 1 84 ? 8.018 13.119 -17.744 1.00 96.88 84 TYR A CA 1
ATOM 660 C C . TYR A 1 84 ? 7.853 13.907 -19.049 1.00 96.88 84 TYR A C 1
ATOM 662 O O . TYR A 1 84 ? 8.385 15.011 -19.194 1.00 96.88 84 TYR A O 1
ATOM 670 N N . SER A 1 85 ? 7.129 13.322 -20.006 1.00 95.56 85 SER A N 1
ATOM 671 C CA . SER A 1 85 ? 7.073 13.830 -21.381 1.00 95.56 85 SER A CA 1
ATOM 672 C C . SER A 1 85 ? 5.796 14.602 -21.733 1.00 95.56 85 SER A C 1
ATOM 674 O O . SER A 1 85 ? 5.644 15.049 -22.870 1.00 95.56 85 SER A O 1
ATOM 676 N N . GLY A 1 86 ? 4.895 14.802 -20.765 1.00 95.38 86 GLY A N 1
ATOM 677 C CA . GLY A 1 86 ? 3.610 15.480 -20.973 1.00 95.38 86 GLY A CA 1
ATOM 678 C C . GLY A 1 86 ? 2.430 14.541 -21.257 1.00 95.38 86 GLY A C 1
ATOM 679 O O . GLY A 1 86 ? 1.364 15.013 -21.651 1.00 95.38 86 GLY A O 1
ATOM 680 N N . GLY A 1 87 ? 2.612 13.224 -21.123 1.00 94.94 87 GLY A N 1
ATOM 681 C CA . GLY A 1 87 ? 1.566 12.222 -21.317 1.00 94.94 87 GLY A CA 1
ATOM 682 C C . GLY A 1 87 ? 0.560 12.121 -20.159 1.00 94.94 87 GLY A C 1
ATOM 683 O O . GLY A 1 87 ? 0.679 12.809 -19.148 1.00 94.94 87 GLY A O 1
ATOM 684 N N . PRO A 1 88 ? -0.462 11.254 -20.274 1.00 95.31 88 PRO A N 1
ATOM 685 C CA . PRO A 1 88 ? -1.460 11.077 -19.220 1.00 95.31 88 PRO A CA 1
ATOM 686 C C . PRO A 1 88 ? -0.832 10.594 -17.907 1.00 95.31 88 PRO A C 1
ATOM 688 O O . PRO A 1 88 ? -0.021 9.670 -17.920 1.00 95.31 88 PRO A O 1
ATOM 691 N N . ILE A 1 89 ? -1.245 11.176 -16.779 1.00 95.62 89 ILE A N 1
ATOM 692 C CA . ILE A 1 89 ? -0.716 10.853 -15.447 1.00 95.62 89 ILE A CA 1
ATOM 693 C C . ILE A 1 89 ? -1.716 10.011 -14.655 1.00 95.62 89 ILE A C 1
ATOM 695 O O . ILE A 1 89 ? -2.916 10.289 -14.664 1.00 95.62 89 ILE A O 1
ATOM 699 N N . VAL A 1 90 ? -1.206 9.020 -13.924 1.00 94.25 90 VAL A N 1
ATOM 700 C CA . VAL A 1 90 ? -1.944 8.218 -12.940 1.00 94.25 90 VAL A CA 1
ATOM 701 C C . VAL A 1 90 ? -1.119 7.989 -11.680 1.00 94.25 90 VAL A C 1
ATOM 703 O O . VAL A 1 90 ? 0.105 8.091 -11.699 1.00 94.25 90 VAL A O 1
ATOM 706 N N . TRP A 1 91 ? -1.791 7.618 -10.593 1.00 94.88 91 TRP A N 1
ATOM 707 C CA . TRP A 1 91 ? -1.147 7.032 -9.422 1.00 94.88 91 TRP A CA 1
ATOM 708 C C . TRP A 1 91 ? -1.267 5.511 -9.495 1.00 94.88 91 TRP A C 1
ATOM 710 O O . TRP A 1 91 ? -2.367 4.971 -9.527 1.00 94.88 91 TRP A O 1
ATOM 720 N N . VAL A 1 92 ? -0.135 4.816 -9.535 1.00 94.19 92 VAL A N 1
ATOM 721 C CA . VAL A 1 92 ? -0.067 3.357 -9.601 1.00 94.19 92 VAL A CA 1
ATOM 722 C C . VAL A 1 92 ? 0.098 2.788 -8.203 1.00 94.19 92 VAL A C 1
ATOM 724 O O . VAL A 1 92 ? 1.037 3.138 -7.492 1.00 94.19 92 VAL A O 1
ATOM 727 N N . GLY A 1 93 ? -0.806 1.893 -7.813 1.00 93.19 93 GLY A N 1
ATOM 728 C CA . GLY A 1 93 ? -0.760 1.214 -6.523 1.00 93.19 93 GLY A CA 1
ATOM 729 C C . GLY A 1 93 ? -1.880 0.192 -6.357 1.00 93.19 93 GLY A C 1
ATOM 730 O O . GLY A 1 93 ? -2.653 -0.071 -7.277 1.00 93.19 93 GLY A O 1
ATOM 731 N N . VAL A 1 94 ? -1.992 -0.378 -5.156 1.00 93.38 94 VAL A N 1
ATOM 732 C CA . VAL A 1 94 ? -2.951 -1.462 -4.864 1.00 93.38 94 VAL A CA 1
ATOM 733 C C . VAL A 1 94 ? -4.425 -1.068 -5.031 1.00 93.38 94 VAL A C 1
ATOM 735 O O . VAL A 1 94 ? -5.258 -1.923 -5.330 1.00 93.38 94 VAL A O 1
ATOM 738 N N . HIS A 1 95 ? -4.762 0.216 -4.895 1.00 94.31 95 HIS A N 1
ATOM 739 C CA . HIS A 1 95 ? -6.125 0.702 -5.120 1.00 94.31 95 HIS A CA 1
ATOM 740 C C . HIS A 1 95 ? -6.639 0.334 -6.515 1.00 94.31 95 HIS A C 1
ATOM 742 O O . HIS A 1 95 ? -7.738 -0.194 -6.629 1.00 94.31 95 HIS A O 1
ATOM 748 N N . GLN A 1 96 ? -5.799 0.432 -7.548 1.00 94.38 96 GLN A N 1
ATOM 749 C CA . GLN A 1 96 ? -6.161 0.045 -8.915 1.00 94.38 96 GLN A CA 1
ATOM 750 C C . GLN A 1 96 ? -6.504 -1.445 -9.052 1.00 94.38 96 GLN A C 1
ATOM 752 O O . GLN A 1 96 ? -7.358 -1.823 -9.855 1.00 94.38 96 GLN A O 1
ATOM 757 N N . TYR A 1 97 ? -5.854 -2.302 -8.257 1.00 95.19 97 TYR A N 1
ATOM 758 C CA . TYR A 1 97 ? -6.141 -3.734 -8.233 1.00 95.19 97 TYR A CA 1
ATOM 759 C C . TYR A 1 97 ? -7.533 -4.011 -7.648 1.00 95.19 97 TYR A C 1
ATOM 761 O O . TYR A 1 97 ? -8.303 -4.761 -8.253 1.00 95.19 97 TYR A O 1
ATOM 769 N N . PHE A 1 98 ? -7.872 -3.402 -6.507 1.00 95.88 98 PHE A N 1
ATOM 770 C CA . PHE A 1 98 ? -9.159 -3.622 -5.837 1.00 95.88 98 PHE A CA 1
ATOM 771 C C . PHE A 1 98 ? -10.328 -2.883 -6.507 1.00 95.88 98 PHE A C 1
ATOM 773 O O . PHE A 1 98 ? -11.425 -3.442 -6.594 1.00 95.88 98 PHE A O 1
ATOM 780 N N . ASP A 1 99 ? -10.090 -1.685 -7.045 1.00 95.44 99 ASP A N 1
ATOM 781 C CA . ASP A 1 99 ? -11.076 -0.907 -7.808 1.00 95.44 99 ASP A CA 1
ATOM 782 C C . ASP A 1 99 ? -11.333 -1.476 -9.213 1.00 95.44 99 ASP A C 1
ATOM 784 O O . ASP A 1 99 ? -12.283 -1.067 -9.878 1.00 95.44 99 ASP A O 1
ATOM 788 N N . ASP A 1 100 ? -10.534 -2.452 -9.660 1.00 95.19 100 ASP A N 1
ATOM 789 C CA . ASP A 1 100 ? -10.588 -2.994 -11.022 1.00 95.19 100 ASP A CA 1
ATOM 790 C C . ASP A 1 100 ? -10.453 -1.895 -12.099 1.00 95.19 100 ASP A C 1
ATOM 792 O O . ASP A 1 100 ? -11.218 -1.819 -13.073 1.00 95.19 100 ASP A O 1
ATOM 796 N N . ASP A 1 101 ? -9.450 -1.034 -11.889 1.00 93.69 101 ASP A N 1
ATOM 797 C CA . ASP A 1 101 ? -9.129 0.101 -12.750 1.00 93.69 101 ASP A CA 1
ATOM 798 C C . ASP A 1 101 ? -8.806 -0.386 -14.178 1.00 93.69 101 ASP A C 1
ATOM 800 O O . ASP A 1 101 ? -7.931 -1.247 -14.358 1.00 93.69 101 ASP A O 1
ATOM 804 N N . PRO A 1 102 ? -9.475 0.154 -15.217 1.00 92.31 102 PRO A N 1
ATOM 805 C CA . PRO A 1 102 ? -9.218 -0.201 -16.607 1.00 92.31 102 PRO A CA 1
ATOM 806 C C . PRO A 1 102 ? -7.747 -0.158 -17.030 1.00 92.31 102 PRO A C 1
ATOM 808 O O . PRO A 1 102 ? -7.353 -0.981 -17.858 1.00 92.31 102 PRO A O 1
ATOM 811 N N . ILE A 1 103 ? -6.928 0.749 -16.482 1.00 91.50 103 ILE A N 1
ATOM 812 C CA . ILE A 1 103 ? -5.503 0.818 -16.843 1.00 91.50 103 ILE A CA 1
ATOM 813 C C . ILE A 1 103 ? -4.717 -0.401 -16.345 1.00 91.50 103 ILE A C 1
ATOM 815 O O . ILE A 1 103 ? -3.800 -0.868 -17.024 1.00 91.50 103 ILE A O 1
ATOM 819 N N . ALA A 1 104 ? -5.100 -0.932 -15.184 1.00 93.12 104 ALA A N 1
ATOM 820 C CA . ALA A 1 104 ? -4.431 -2.047 -14.532 1.00 93.12 104 ALA A CA 1
ATOM 821 C C . ALA A 1 104 ? -4.879 -3.403 -15.094 1.00 93.12 104 ALA A C 1
ATOM 823 O O . ALA A 1 104 ? -4.235 -4.422 -14.839 1.00 93.12 104 ALA A O 1
ATOM 824 N N . ARG A 1 105 ? -5.962 -3.450 -15.882 1.00 93.62 105 ARG A N 1
ATOM 825 C CA . ARG A 1 105 ? -6.458 -4.697 -16.474 1.00 93.62 105 ARG A CA 1
ATOM 826 C C . ARG A 1 105 ? -5.449 -5.320 -17.456 1.00 93.62 105 ARG A C 1
ATOM 828 O O . ARG A 1 105 ? -4.800 -4.605 -18.220 1.00 93.62 105 ARG A O 1
ATOM 835 N N . PRO A 1 106 ? -5.352 -6.664 -17.489 1.00 93.94 106 PRO A N 1
ATOM 836 C CA . PRO A 1 106 ? -6.181 -7.623 -16.747 1.00 93.94 106 PRO A CA 1
ATOM 837 C C . PRO A 1 106 ? -5.718 -7.883 -15.299 1.00 93.94 106 PRO A C 1
ATOM 839 O O . PRO A 1 106 ? -6.338 -8.683 -14.608 1.00 93.94 106 PRO A O 1
ATOM 842 N N . TYR A 1 107 ? -4.650 -7.233 -14.834 1.00 94.00 107 TYR A N 1
ATOM 843 C CA . TYR A 1 107 ? -3.952 -7.484 -13.567 1.00 94.00 107 TYR A CA 1
ATOM 844 C C . TYR A 1 107 ? -4.636 -6.837 -12.349 1.00 94.00 107 TYR A C 1
ATOM 846 O O . TYR A 1 107 ? -4.014 -6.133 -11.554 1.00 94.00 107 TYR A O 1
ATOM 854 N N . THR A 1 108 ? -5.933 -7.096 -12.206 1.00 95.06 108 THR A N 1
ATOM 855 C CA . THR A 1 108 ? -6.803 -6.591 -11.136 1.00 95.06 108 THR A CA 1
ATOM 856 C C . THR A 1 108 ? -7.446 -7.747 -10.367 1.00 95.06 108 THR A C 1
ATOM 858 O O . THR A 1 108 ? -7.256 -8.921 -10.702 1.00 95.06 108 THR A O 1
ATOM 861 N N . ARG A 1 109 ? -8.268 -7.438 -9.355 1.00 95.00 109 ARG A N 1
ATOM 862 C CA . ARG A 1 109 ? -8.990 -8.446 -8.562 1.00 95.00 109 ARG A CA 1
ATOM 863 C C . ARG A 1 109 ? -9.921 -9.348 -9.375 1.00 95.00 109 ARG A C 1
ATOM 865 O O . ARG A 1 109 ? -10.359 -10.375 -8.870 1.00 95.00 109 ARG A O 1
ATOM 872 N N . THR A 1 110 ? -10.253 -8.985 -10.613 1.00 96.38 110 THR A N 1
ATOM 873 C CA . THR A 1 110 ? -11.081 -9.812 -11.502 1.00 96.38 110 THR A CA 1
ATOM 874 C C . THR A 1 110 ? -10.259 -10.768 -12.366 1.00 96.38 110 THR A C 1
ATOM 876 O O . THR A 1 110 ? -10.834 -11.498 -13.172 1.00 96.38 110 THR A O 1
ATOM 879 N N . HIS A 1 111 ? -8.927 -10.782 -12.238 1.00 96.62 111 HIS A N 1
ATOM 880 C CA . HIS A 1 111 ? -8.080 -11.708 -12.986 1.00 96.62 111 HIS A CA 1
ATOM 881 C C . HIS A 1 111 ? -8.459 -13.166 -12.657 1.00 96.62 111 HIS A C 1
ATOM 883 O O . HIS A 1 111 ? -8.535 -13.524 -11.482 1.00 96.62 111 HIS A O 1
ATOM 889 N N . PRO A 1 112 ? -8.617 -14.065 -13.645 1.00 95.75 112 PRO A N 1
ATOM 890 C CA . PRO A 1 112 ? -9.054 -15.443 -13.386 1.00 95.75 112 PRO A CA 1
ATOM 891 C C . PRO A 1 112 ? -8.078 -16.250 -12.515 1.00 95.75 112 PRO A C 1
ATOM 893 O O . PRO A 1 112 ? -8.477 -17.207 -11.858 1.00 95.75 112 PRO A O 1
ATOM 896 N N . ARG A 1 113 ? -6.793 -15.875 -12.508 1.00 95.00 113 ARG A N 1
ATOM 897 C CA . ARG A 1 113 ? -5.733 -16.563 -11.748 1.00 95.00 113 ARG A CA 1
ATOM 898 C C . ARG A 1 113 ? -5.226 -15.798 -10.526 1.00 95.00 113 ARG A C 1
ATOM 900 O O . ARG A 1 113 ? -4.810 -16.419 -9.554 1.00 95.00 113 ARG A O 1
ATOM 907 N N . TYR A 1 114 ? -5.266 -14.469 -10.586 1.00 93.25 114 TYR A N 1
ATOM 908 C CA . TYR A 1 114 ? -4.663 -13.570 -9.592 1.00 93.25 114 TYR A CA 1
ATOM 909 C C . TYR A 1 114 ? -5.719 -12.671 -8.954 1.00 93.25 114 TYR A C 1
ATOM 911 O O . TYR A 1 114 ? -5.387 -11.642 -8.390 1.00 93.25 114 TYR A O 1
ATOM 919 N N . GLY A 1 115 ? -6.992 -13.016 -9.126 1.00 94.94 115 GLY A N 1
ATOM 920 C CA . GLY A 1 115 ? -8.094 -12.259 -8.577 1.00 94.94 115 GLY A CA 1
ATOM 921 C C . GLY A 1 115 ? -8.301 -12.534 -7.096 1.00 94.94 115 GLY A C 1
ATOM 922 O O . GLY A 1 115 ? -7.795 -13.513 -6.536 1.00 94.94 115 GLY A O 1
ATOM 923 N N . SER A 1 116 ? -9.107 -11.678 -6.486 1.00 95.31 116 SER A N 1
ATOM 924 C CA . SER A 1 116 ? -9.518 -11.761 -5.092 1.00 95.31 116 SER A CA 1
ATOM 925 C C . SER A 1 116 ? -10.954 -11.264 -4.938 1.00 95.31 116 SER A C 1
ATOM 927 O O . SER A 1 116 ? -11.494 -10.612 -5.843 1.00 95.31 116 SER A O 1
ATOM 929 N N . PRO A 1 117 ? -11.577 -11.506 -3.775 1.00 96.25 117 PRO A N 1
ATOM 930 C CA . PRO A 1 117 ? -12.753 -10.758 -3.370 1.00 96.25 117 PRO A CA 1
ATOM 931 C C . PRO A 1 117 ? -12.532 -9.242 -3.450 1.00 96.25 117 PRO A C 1
ATOM 933 O O . PRO A 1 117 ? -11.401 -8.739 -3.492 1.00 96.25 117 PRO A O 1
ATOM 936 N N . VAL A 1 118 ? -13.645 -8.512 -3.492 1.00 96.19 118 VAL A N 1
ATOM 937 C CA . VAL A 1 118 ? -13.629 -7.056 -3.349 1.00 96.19 118 VAL A CA 1
ATOM 938 C C . VAL A 1 118 ? -13.143 -6.688 -1.947 1.00 96.19 118 VAL A C 1
ATOM 940 O O . VAL A 1 118 ? -13.459 -7.380 -0.982 1.00 96.19 118 VAL A O 1
ATOM 943 N N . ALA A 1 119 ? -12.381 -5.603 -1.837 1.00 96.88 119 ALA A N 1
ATOM 944 C CA . ALA A 1 119 ? -12.019 -5.064 -0.538 1.00 96.88 119 ALA A CA 1
ATOM 945 C C . ALA A 1 119 ? -13.241 -4.461 0.164 1.00 96.88 119 ALA A C 1
ATOM 947 O O . ALA A 1 119 ? -14.068 -3.793 -0.465 1.00 96.88 119 ALA A O 1
ATOM 948 N N . THR A 1 120 ? -13.326 -4.657 1.477 1.00 98.44 120 THR A N 1
ATOM 949 C CA . THR A 1 120 ? -14.394 -4.093 2.300 1.00 98.44 120 THR A CA 1
ATOM 950 C C . THR A 1 120 ? -13.845 -3.472 3.575 1.00 98.44 120 THR A C 1
ATOM 952 O O . THR A 1 120 ? -12.753 -3.802 4.044 1.00 98.44 120 THR A O 1
ATOM 955 N N . TYR A 1 121 ? -14.653 -2.597 4.155 1.00 98.50 121 TYR A N 1
ATOM 956 C CA . TYR A 1 121 ? -14.601 -2.284 5.574 1.00 98.50 121 TYR A CA 1
ATOM 957 C C . TYR A 1 121 ? -15.102 -3.489 6.398 1.00 98.50 121 TYR A C 1
ATOM 959 O O . TYR A 1 121 ? -15.744 -4.393 5.842 1.00 98.50 121 TYR A O 1
ATOM 967 N N . PRO A 1 122 ? -14.855 -3.514 7.720 1.00 97.56 122 PRO A N 1
ATOM 968 C CA . PRO A 1 122 ? -15.327 -4.594 8.590 1.00 97.56 122 PRO A CA 1
ATOM 969 C C . PRO A 1 122 ? -16.852 -4.765 8.630 1.00 97.56 122 PRO A C 1
ATOM 971 O O . PRO A 1 122 ? -17.342 -5.858 8.894 1.00 97.56 122 PRO A O 1
ATOM 974 N N . ASP A 1 123 ? -17.612 -3.703 8.352 1.00 96.19 123 ASP A N 1
ATOM 975 C CA . ASP A 1 123 ? -19.080 -3.728 8.284 1.00 96.19 123 ASP A CA 1
ATOM 976 C C . ASP A 1 123 ? -19.625 -4.305 6.958 1.00 96.19 123 ASP A C 1
ATOM 978 O O . ASP A 1 123 ? -20.838 -4.390 6.764 1.00 96.19 123 ASP A O 1
ATOM 982 N N . GLY A 1 124 ? -18.738 -4.705 6.040 1.00 97.50 124 GLY A N 1
ATOM 983 C CA . GLY A 1 124 ? -19.080 -5.218 4.715 1.00 97.50 124 GLY A CA 1
ATOM 984 C C . GLY A 1 124 ? -19.271 -4.139 3.648 1.00 97.50 124 GLY A C 1
ATOM 985 O O . GLY A 1 124 ? -19.482 -4.478 2.481 1.00 97.50 124 GLY A O 1
ATOM 986 N N . THR A 1 125 ? -19.160 -2.852 3.993 1.00 98.25 125 THR A N 1
ATOM 987 C CA . THR A 1 125 ? -19.179 -1.763 3.013 1.00 98.25 125 THR A CA 1
ATOM 988 C C . THR A 1 125 ? -18.024 -1.941 2.032 1.00 98.25 125 THR A C 1
ATOM 990 O O . THR A 1 125 ? -16.875 -2.130 2.429 1.00 98.25 125 THR A O 1
ATOM 993 N N . ILE A 1 126 ? -18.309 -1.869 0.731 1.00 98.19 126 ILE A N 1
ATOM 994 C CA . ILE A 1 126 ? -17.283 -2.001 -0.308 1.00 98.19 126 ILE A CA 1
ATOM 995 C C . ILE A 1 126 ? -16.337 -0.793 -0.268 1.00 98.19 126 ILE A C 1
ATOM 997 O O . ILE A 1 126 ? -16.769 0.360 -0.335 1.00 98.19 126 ILE A O 1
ATOM 1001 N N . ALA A 1 127 ? -15.036 -1.069 -0.210 1.00 97.88 127 ALA A N 1
ATOM 1002 C CA . ALA A 1 127 ? -13.981 -0.070 -0.266 1.00 97.88 127 ALA A CA 1
ATOM 1003 C C . ALA A 1 127 ? -13.619 0.215 -1.732 1.00 97.88 127 ALA A C 1
ATOM 1005 O O . ALA A 1 127 ? -12.741 -0.433 -2.295 1.00 97.88 127 ALA A O 1
ATOM 1006 N N . THR A 1 128 ? -14.330 1.153 -2.365 1.00 96.50 128 THR A N 1
ATOM 1007 C CA . THR A 1 128 ? -14.066 1.556 -3.756 1.00 96.50 128 THR A CA 1
ATOM 1008 C C . THR A 1 128 ? -14.179 3.059 -3.969 1.00 96.50 128 THR A C 1
ATOM 1010 O O . THR A 1 128 ? -15.024 3.708 -3.350 1.00 96.50 128 THR A O 1
ATOM 1013 N N . GLY A 1 129 ? -13.346 3.615 -4.848 1.00 95.81 129 GLY A N 1
ATOM 1014 C CA . GLY A 1 129 ? -13.314 5.047 -5.144 1.00 95.81 129 GLY A CA 1
ATOM 1015 C C . GLY A 1 129 ? -12.641 5.870 -4.042 1.00 95.81 129 GLY A C 1
ATOM 1016 O O . GLY A 1 129 ? -11.720 5.402 -3.373 1.00 95.81 129 GLY A O 1
ATOM 1017 N N . TYR A 1 130 ? -13.089 7.113 -3.853 1.00 96.94 130 TYR A N 1
ATOM 1018 C CA . TYR A 1 130 ? -12.411 8.097 -3.004 1.00 96.94 130 TYR A CA 1
ATOM 1019 C C . TYR A 1 130 ? -13.371 8.714 -1.980 1.00 96.94 130 TYR A C 1
ATOM 1021 O O . TYR A 1 130 ? -14.552 8.926 -2.256 1.00 96.94 130 TYR A O 1
ATOM 1029 N N . ILE A 1 131 ? -12.871 8.983 -0.773 1.00 95.50 131 ILE A N 1
ATOM 1030 C CA . ILE A 1 131 ? -13.567 9.771 0.262 1.00 95.50 131 ILE A CA 1
ATOM 1031 C C . ILE A 1 131 ? -13.418 11.271 -0.034 1.00 95.50 131 ILE A C 1
ATOM 1033 O O . ILE A 1 131 ? -14.286 12.065 0.318 1.00 95.50 131 ILE A O 1
ATOM 1037 N N . GLY A 1 132 ? -12.331 11.646 -0.713 1.00 93.12 132 GLY A N 1
ATOM 1038 C CA . GLY A 1 132 ? -12.012 13.008 -1.123 1.00 93.12 132 GLY A CA 1
ATOM 1039 C C . GLY A 1 132 ? -11.697 13.098 -2.615 1.00 93.12 132 GLY A C 1
ATOM 1040 O O . GLY A 1 132 ? -12.346 12.461 -3.444 1.00 93.12 132 GLY A O 1
ATOM 1041 N N . SER A 1 133 ? -10.710 13.925 -2.967 1.00 91.00 133 SER A N 1
ATOM 1042 C CA . SER A 1 133 ? -10.324 14.126 -4.366 1.00 91.00 133 SER A CA 1
ATOM 1043 C C . SER A 1 133 ? -9.639 12.893 -4.953 1.00 91.00 133 SER A C 1
ATOM 1045 O O . SER A 1 133 ? -8.619 12.449 -4.435 1.00 91.00 133 SER A O 1
ATOM 1047 N N . ALA A 1 134 ? -10.099 12.440 -6.120 1.00 87.19 134 ALA A N 1
ATOM 1048 C CA . ALA A 1 134 ? -9.444 11.376 -6.885 1.00 87.19 134 ALA A CA 1
ATOM 1049 C C . ALA A 1 134 ? -8.009 11.721 -7.337 1.00 87.19 134 ALA A C 1
ATOM 1051 O O . ALA A 1 134 ? -7.245 10.834 -7.706 1.00 87.19 134 ALA A O 1
ATOM 1052 N N . THR A 1 135 ? -7.624 13.001 -7.302 1.00 86.00 135 THR A N 1
ATOM 1053 C CA . THR A 1 135 ? -6.251 13.445 -7.601 1.00 86.00 135 THR A CA 1
ATOM 1054 C C . THR A 1 135 ? -5.293 13.277 -6.422 1.00 86.00 135 THR A C 1
ATOM 1056 O O . THR A 1 135 ? -4.087 13.421 -6.601 1.00 86.00 135 THR A O 1
ATOM 1059 N N . ASP A 1 136 ? -5.815 13.019 -5.220 1.00 91.38 136 ASP A N 1
ATOM 1060 C CA . ASP A 1 136 ? -5.029 12.713 -4.031 1.00 91.38 136 ASP A CA 1
ATOM 1061 C C . ASP A 1 136 ? -5.188 11.222 -3.699 1.00 91.38 136 ASP A C 1
ATOM 1063 O O . ASP A 1 136 ? -6.237 10.812 -3.178 1.00 91.38 136 ASP A O 1
ATOM 1067 N N . PRO A 1 137 ? -4.163 10.393 -3.972 1.00 90.94 137 PRO A N 1
ATOM 1068 C CA . PRO A 1 137 ? -4.256 8.951 -3.782 1.00 90.94 137 PRO A CA 1
ATOM 1069 C C . PRO A 1 137 ? -4.538 8.566 -2.329 1.00 90.94 137 PRO A C 1
ATOM 1071 O O . PRO A 1 137 ? -5.130 7.516 -2.092 1.00 90.94 137 PRO A O 1
ATOM 1074 N N . ARG A 1 138 ? -4.173 9.409 -1.353 1.00 94.06 138 ARG A N 1
ATOM 1075 C CA . ARG A 1 138 ? -4.392 9.151 0.079 1.00 94.06 138 ARG A CA 1
ATOM 1076 C C . ARG A 1 138 ? -5.871 9.112 0.445 1.00 94.06 138 ARG A C 1
ATOM 1078 O O . ARG A 1 138 ? -6.225 8.560 1.475 1.00 94.06 138 ARG A O 1
ATOM 1085 N N . THR A 1 139 ? -6.739 9.668 -0.397 1.00 95.69 139 THR A N 1
ATOM 1086 C CA . THR A 1 139 ? -8.186 9.675 -0.158 1.00 95.69 139 THR A CA 1
ATOM 1087 C C . THR A 1 139 ? -8.899 8.444 -0.717 1.00 95.69 139 THR A C 1
ATOM 1089 O O . THR A 1 139 ? -10.125 8.360 -0.621 1.00 95.69 139 THR A O 1
ATOM 1092 N N . SER A 1 140 ? -8.173 7.488 -1.311 1.00 97.25 140 SER A N 1
ATOM 1093 C CA . SER A 1 140 ? -8.764 6.231 -1.774 1.00 97.25 140 SER A CA 1
ATOM 1094 C C . SER A 1 140 ? -9.364 5.451 -0.603 1.00 97.25 140 SER A C 1
ATOM 1096 O O . SER A 1 140 ? -8.709 5.223 0.416 1.00 97.25 140 SER A O 1
ATOM 1098 N N . ARG A 1 141 ? -10.598 4.973 -0.789 1.00 98.12 141 ARG A N 1
ATOM 1099 C CA . ARG A 1 141 ? -11.299 4.109 0.171 1.00 98.12 141 ARG A CA 1
ATOM 1100 C C . ARG A 1 141 ? -10.600 2.769 0.366 1.00 98.12 141 ARG A C 1
ATOM 1102 O O . ARG A 1 141 ? -10.739 2.171 1.424 1.00 98.12 141 ARG A O 1
ATOM 1109 N N . VAL A 1 142 ? -9.831 2.313 -0.625 1.00 97.19 142 VAL A N 1
ATOM 1110 C CA . VAL A 1 142 ? -8.974 1.133 -0.481 1.00 97.19 142 VAL A CA 1
ATOM 1111 C C . VAL A 1 142 ? -7.926 1.411 0.597 1.00 97.19 142 VAL A C 1
ATOM 1113 O O . VAL A 1 142 ? -7.861 0.694 1.586 1.00 97.19 142 VAL A O 1
ATOM 1116 N N . PHE A 1 143 ? -7.144 2.486 0.490 1.00 96.75 143 PHE A N 1
ATOM 1117 C CA . PHE A 1 143 ? -6.167 2.775 1.543 1.00 96.75 143 PHE A CA 1
ATOM 1118 C C . PHE A 1 143 ? -6.851 3.029 2.890 1.00 96.75 143 PHE A C 1
ATOM 1120 O O . PHE A 1 143 ? -6.436 2.446 3.881 1.00 96.75 143 PHE A O 1
ATOM 1127 N N . ASP A 1 144 ? -7.950 3.784 2.928 1.00 97.56 144 ASP A N 1
ATOM 1128 C CA . ASP A 1 144 ? -8.693 4.027 4.172 1.00 97.56 144 ASP A CA 1
ATOM 1129 C C . ASP A 1 144 ? -9.166 2.744 4.886 1.00 97.56 144 ASP A C 1
ATOM 1131 O O . ASP A 1 144 ? -9.067 2.652 6.110 1.00 97.56 144 ASP A O 1
ATOM 1135 N N . ALA A 1 145 ? -9.656 1.752 4.137 1.00 97.69 145 ALA A N 1
ATOM 1136 C CA . ALA A 1 145 ? -10.169 0.509 4.706 1.00 97.69 145 ALA A CA 1
ATOM 1137 C C . ALA A 1 145 ? -9.070 -0.509 5.041 1.00 97.69 145 ALA A C 1
ATOM 1139 O O . ALA A 1 145 ? -9.211 -1.252 6.011 1.00 97.69 145 ALA A O 1
ATOM 1140 N N . LEU A 1 146 ? -8.006 -0.595 4.234 1.00 95.19 146 LEU A N 1
ATOM 1141 C CA . LEU A 1 146 ? -6.998 -1.651 4.374 1.00 95.19 146 LEU A CA 1
ATOM 1142 C C . LEU A 1 146 ? -5.723 -1.210 5.099 1.00 95.19 146 LEU A C 1
ATOM 1144 O O . LEU A 1 146 ? -4.969 -2.072 5.547 1.00 95.19 146 LEU A O 1
ATOM 1148 N N . CYS A 1 147 ? -5.408 0.079 5.162 1.00 94.19 147 CYS A N 1
ATOM 1149 C CA . CYS A 1 147 ? -4.147 0.544 5.732 1.00 94.19 147 CYS A CA 1
ATOM 1150 C C . CYS A 1 147 ? -4.267 0.891 7.209 1.00 94.19 147 CYS A C 1
ATOM 1152 O O . CYS A 1 147 ? -5.346 1.144 7.748 1.00 94.19 147 CYS A O 1
ATOM 1154 N N . SER A 1 148 ? -3.110 0.883 7.859 1.00 92.25 148 SER A N 1
ATOM 1155 C CA . SER A 1 148 ? -3.013 1.255 9.247 1.00 92.25 148 SER A CA 1
ATOM 1156 C C . SER A 1 148 ? -3.195 2.759 9.424 1.00 92.25 148 SER A C 1
ATOM 1158 O O . SER A 1 148 ? -3.010 3.568 8.507 1.00 92.25 148 SER A O 1
ATOM 1160 N N . LYS A 1 149 ? -3.544 3.122 10.646 1.00 92.94 149 LYS A N 1
ATOM 1161 C CA . LYS A 1 149 ? -3.855 4.457 11.099 1.00 92.94 149 LYS A CA 1
ATOM 1162 C C . LYS A 1 149 ? -3.143 4.730 12.415 1.00 92.94 149 LYS A C 1
ATOM 1164 O O . LYS A 1 149 ? -2.839 3.816 13.190 1.00 92.94 149 LYS A O 1
ATOM 1169 N N . ASP A 1 150 ? -2.918 6.005 12.674 1.00 89.94 150 ASP A N 1
ATOM 1170 C CA . ASP A 1 150 ? -2.531 6.478 13.991 1.00 89.94 150 ASP A CA 1
ATOM 1171 C C . ASP A 1 150 ? -3.729 6.460 14.962 1.00 89.94 150 ASP A C 1
ATOM 1173 O O . ASP A 1 150 ? -4.870 6.115 14.626 1.00 89.94 150 ASP A O 1
ATOM 1177 N N . ILE A 1 151 ? -3.461 6.840 16.207 1.00 88.06 151 ILE A N 1
ATOM 1178 C CA . ILE A 1 151 ? -4.469 6.954 17.257 1.00 88.06 151 ILE A CA 1
ATOM 1179 C C . ILE A 1 151 ? -5.508 8.045 16.964 1.00 88.06 151 ILE A C 1
ATOM 1181 O O . ILE A 1 151 ? -6.575 8.030 17.564 1.00 88.06 151 ILE A O 1
ATOM 1185 N N . LEU A 1 152 ? -5.243 8.991 16.063 1.00 90.38 152 LEU A N 1
ATOM 1186 C CA . LEU A 1 152 ? -6.197 10.016 15.632 1.00 90.38 152 LEU A CA 1
ATOM 1187 C C . LEU A 1 152 ? -7.099 9.515 14.489 1.00 90.38 152 LEU A C 1
ATOM 1189 O O . LEU A 1 152 ? -8.088 10.166 14.162 1.00 90.38 152 LEU A O 1
ATOM 1193 N N . GLY A 1 153 ? -6.810 8.339 13.927 1.00 90.88 153 GLY A N 1
ATOM 1194 C CA . GLY A 1 153 ? -7.530 7.774 12.790 1.00 90.88 153 GLY A CA 1
ATOM 1195 C C . GLY A 1 153 ? -7.003 8.246 11.433 1.00 90.88 153 GLY A C 1
ATOM 1196 O O . GLY A 1 153 ? -7.652 7.990 10.419 1.00 90.88 153 GLY A O 1
ATOM 1197 N N . ASN A 1 154 ? -5.839 8.895 11.385 1.00 92.69 154 ASN A N 1
ATOM 1198 C CA . ASN A 1 154 ? -5.201 9.290 10.135 1.00 92.69 154 ASN A CA 1
ATOM 1199 C C . ASN A 1 154 ? -4.434 8.116 9.540 1.00 92.69 154 ASN A C 1
ATOM 1201 O O . ASN A 1 154 ? -3.787 7.372 10.270 1.00 92.69 154 ASN A O 1
ATOM 1205 N N . LEU A 1 155 ? -4.448 7.988 8.213 1.00 93.38 155 LEU A N 1
ATOM 1206 C CA . LEU A 1 155 ? -3.632 6.999 7.511 1.00 93.38 155 LEU A CA 1
ATOM 1207 C C . LEU A 1 155 ? -2.145 7.166 7.827 1.00 93.38 155 LEU A C 1
ATOM 1209 O O . LEU A 1 155 ? -1.595 8.259 7.700 1.00 93.38 155 LEU A O 1
ATOM 1213 N N . THR A 1 156 ? -1.480 6.058 8.146 1.00 91.44 156 THR A N 1
ATOM 1214 C CA . THR A 1 156 ? -0.031 6.034 8.341 1.00 91.44 156 THR A CA 1
ATOM 1215 C C . THR A 1 156 ? 0.664 5.741 7.015 1.00 91.44 156 THR A C 1
ATOM 1217 O O . THR A 1 156 ? 0.437 4.707 6.380 1.00 91.44 156 THR A O 1
ATOM 1220 N N . TYR A 1 157 ? 1.553 6.634 6.591 1.00 92.38 157 TYR A N 1
ATOM 1221 C CA . TYR A 1 157 ? 2.341 6.464 5.376 1.00 92.38 157 TYR A CA 1
ATOM 1222 C C . TYR A 1 157 ? 3.681 7.190 5.469 1.00 92.38 157 TYR A C 1
ATOM 1224 O O . TYR A 1 157 ? 3.851 8.135 6.236 1.00 92.38 157 TYR A O 1
ATOM 1232 N N . GLU A 1 158 ? 4.629 6.754 4.648 1.00 92.00 158 GLU A N 1
ATOM 1233 C CA . GLU A 1 158 ? 5.860 7.494 4.379 1.00 92.00 158 GLU A CA 1
ATOM 1234 C C . GLU A 1 158 ? 5.752 8.217 3.039 1.00 92.00 158 GLU A C 1
ATOM 1236 O O . GLU A 1 158 ? 5.174 7.697 2.080 1.00 92.00 158 GLU A O 1
ATOM 1241 N N . THR A 1 159 ? 6.336 9.410 2.969 1.00 95.31 159 THR A N 1
ATOM 1242 C CA . THR A 1 159 ? 6.327 10.246 1.769 1.00 95.31 159 THR A CA 1
ATOM 1243 C C . THR A 1 159 ? 7.713 10.285 1.146 1.00 95.31 159 THR A C 1
ATOM 1245 O O . THR A 1 159 ? 8.689 10.631 1.812 1.00 95.31 159 THR A O 1
ATOM 1248 N N . TYR A 1 160 ? 7.783 10.004 -0.153 1.00 96.31 160 TYR A N 1
ATOM 1249 C CA . TYR A 1 160 ? 9.014 10.036 -0.930 1.00 96.31 160 TYR A CA 1
ATOM 1250 C C . TYR A 1 160 ? 8.924 11.040 -2.081 1.00 96.31 160 TYR A C 1
ATOM 1252 O O . TYR A 1 160 ? 7.879 11.272 -2.704 1.00 96.31 160 TYR A O 1
ATOM 1260 N N . TYR A 1 161 ? 10.077 11.633 -2.368 1.00 96.12 161 TYR A N 1
ATOM 1261 C CA . TYR A 1 161 ? 10.253 12.715 -3.326 1.00 96.12 161 TYR A CA 1
ATOM 1262 C C . TYR A 1 161 ? 11.255 12.274 -4.385 1.00 96.12 161 TYR A C 1
ATOM 1264 O O . TYR A 1 161 ? 12.274 11.674 -4.045 1.00 96.12 161 TYR A O 1
ATOM 1272 N N . ASN A 1 162 ? 11.006 12.600 -5.652 1.00 96.06 162 ASN A N 1
ATOM 1273 C CA . ASN A 1 162 ? 12.047 12.493 -6.664 1.00 96.06 162 ASN A CA 1
ATOM 1274 C C . ASN A 1 162 ? 13.063 13.633 -6.418 1.00 96.06 162 ASN A C 1
ATOM 1276 O O . ASN A 1 162 ? 12.654 14.804 -6.423 1.00 96.06 162 ASN A O 1
ATOM 1280 N N . PRO A 1 163 ? 14.346 13.316 -6.154 1.00 92.25 163 PRO A N 1
ATOM 1281 C CA . PRO A 1 163 ? 15.350 14.315 -5.796 1.00 92.25 163 PRO A CA 1
ATOM 1282 C C . PRO A 1 163 ? 15.666 15.262 -6.956 1.00 92.25 163 PRO A C 1
ATOM 1284 O O . PRO A 1 163 ? 15.757 16.465 -6.731 1.00 92.25 163 PRO A O 1
ATOM 1287 N N . GLU A 1 164 ? 15.738 14.747 -8.184 1.00 93.69 164 GLU A N 1
ATOM 1288 C CA . GLU A 1 164 ? 16.023 15.533 -9.393 1.00 93.69 164 GLU A CA 1
ATOM 1289 C C . GLU A 1 164 ? 14.903 16.538 -9.697 1.00 93.69 164 GLU A C 1
ATOM 1291 O O . GLU A 1 164 ? 15.152 17.627 -10.208 1.00 93.69 164 GLU A O 1
ATOM 1296 N N . VAL A 1 165 ? 13.658 16.204 -9.340 1.00 94.44 165 VAL A N 1
ATOM 1297 C CA . VAL A 1 165 ? 12.517 17.114 -9.501 1.00 94.44 165 VAL A CA 1
ATOM 1298 C C . VAL A 1 165 ? 12.495 18.198 -8.431 1.00 94.44 165 VAL A C 1
ATOM 1300 O O . VAL A 1 165 ? 12.266 19.365 -8.741 1.00 94.44 165 VAL A O 1
ATOM 1303 N N . ASN A 1 166 ? 12.709 17.810 -7.173 1.00 94.88 166 ASN A N 1
ATOM 1304 C CA . ASN A 1 166 ? 12.547 18.695 -6.019 1.00 94.88 166 ASN A CA 1
ATOM 1305 C C . ASN A 1 166 ? 13.783 19.553 -5.714 1.00 94.88 166 ASN A C 1
ATOM 1307 O O . ASN A 1 166 ? 13.697 20.443 -4.866 1.00 94.88 166 ASN A O 1
ATOM 1311 N N . GLU A 1 167 ? 14.928 19.304 -6.355 1.00 94.50 167 GLU A N 1
ATOM 1312 C CA . GLU A 1 167 ? 16.090 20.182 -6.230 1.00 94.50 167 GLU A CA 1
ATOM 1313 C C . GLU A 1 167 ? 15.741 21.591 -6.732 1.00 94.50 167 GLU A C 1
ATOM 1315 O O . GLU A 1 167 ? 15.157 21.761 -7.802 1.00 94.50 167 GLU A O 1
ATOM 1320 N N . ILE A 1 168 ? 16.090 22.610 -5.943 1.00 92.81 168 ILE A N 1
ATOM 1321 C CA . ILE A 1 168 ? 15.814 24.006 -6.283 1.00 92.81 168 ILE A CA 1
ATOM 1322 C C . ILE A 1 168 ? 16.885 24.522 -7.242 1.00 92.81 168 ILE A C 1
ATOM 1324 O O . ILE A 1 168 ? 18.084 24.516 -6.944 1.00 92.81 168 ILE A O 1
ATOM 1328 N N . ASP A 1 169 ? 16.438 25.007 -8.391 1.00 90.62 169 ASP A N 1
ATOM 1329 C CA . ASP A 1 169 ? 17.250 25.767 -9.323 1.00 90.62 169 ASP A CA 1
ATOM 1330 C C . ASP A 1 169 ? 17.608 27.135 -8.716 1.00 90.62 169 ASP A C 1
ATOM 1332 O O . ASP A 1 169 ? 16.741 27.876 -8.245 1.00 90.62 169 ASP A O 1
ATOM 1336 N N . ARG A 1 170 ? 18.906 27.464 -8.693 1.00 91.62 170 ARG A N 1
ATOM 1337 C CA . ARG A 1 170 ? 19.417 28.665 -8.011 1.00 91.62 170 ARG A CA 1
ATOM 1338 C C . ARG A 1 170 ? 19.054 29.965 -8.723 1.00 91.62 170 ARG A C 1
ATOM 1340 O O . ARG A 1 170 ? 18.961 30.990 -8.053 1.00 91.62 170 ARG A O 1
ATOM 1347 N N . ASP A 1 171 ? 18.853 29.922 -10.034 1.00 92.56 171 ASP A N 1
ATOM 1348 C CA . ASP A 1 171 ? 18.608 31.111 -10.848 1.00 92.56 171 ASP A CA 1
ATOM 1349 C C . ASP A 1 171 ? 17.122 31.485 -10.836 1.00 92.56 171 ASP A C 1
ATOM 1351 O O . ASP A 1 171 ? 16.762 32.662 -10.847 1.00 92.56 171 ASP A O 1
ATOM 1355 N N . THR A 1 172 ? 16.242 30.483 -10.772 1.00 90.50 172 THR A N 1
ATOM 1356 C CA . THR A 1 172 ? 14.784 30.672 -10.801 1.00 90.50 172 THR A CA 1
ATOM 1357 C C . THR A 1 172 ? 14.119 30.582 -9.428 1.00 90.50 172 THR A C 1
ATOM 1359 O O . THR A 1 172 ? 12.986 31.046 -9.273 1.00 90.50 172 THR A O 1
ATOM 1362 N N . GLY A 1 173 ? 14.786 29.977 -8.440 1.00 89.50 173 GLY A N 1
ATOM 1363 C CA . GLY A 1 173 ? 14.227 29.708 -7.114 1.00 89.50 173 GLY A CA 1
ATOM 1364 C C . GLY A 1 173 ? 13.093 28.677 -7.118 1.00 89.50 173 GLY A C 1
ATOM 1365 O O . GLY A 1 173 ? 12.308 28.633 -6.171 1.00 89.50 173 GLY A O 1
ATOM 1366 N N . LYS A 1 174 ? 12.967 27.876 -8.184 1.00 89.06 174 LYS A N 1
ATOM 1367 C CA . LYS A 1 174 ? 11.889 26.894 -8.380 1.00 89.06 174 LYS A CA 1
ATOM 1368 C C . LYS A 1 174 ? 12.441 25.465 -8.451 1.00 89.06 174 LYS A C 1
ATOM 1370 O O . LYS A 1 174 ? 13.626 25.297 -8.735 1.00 89.06 174 LYS A O 1
ATOM 1375 N N . PRO A 1 175 ? 11.609 24.435 -8.204 1.00 92.31 175 PRO A N 1
ATOM 1376 C CA . PRO A 1 175 ? 11.987 23.047 -8.471 1.00 92.31 175 PRO A CA 1
ATOM 1377 C C . PRO A 1 175 ? 12.446 22.850 -9.924 1.00 92.31 175 PRO A C 1
ATOM 1379 O O . PRO A 1 175 ? 11.873 23.452 -10.834 1.00 92.31 175 PRO A O 1
ATOM 1382 N N . ARG A 1 176 ? 13.476 22.021 -10.134 1.00 91.75 176 ARG A N 1
ATOM 1383 C CA . ARG A 1 176 ? 14.074 21.765 -11.456 1.00 91.75 176 ARG A CA 1
ATOM 1384 C C . ARG A 1 176 ? 13.182 20.957 -12.389 1.00 91.75 176 ARG A C 1
ATOM 1386 O O . ARG A 1 176 ? 13.197 21.190 -13.595 1.00 91.75 176 ARG A O 1
ATOM 1393 N N . GLY A 1 177 ? 12.476 19.969 -11.850 1.00 90.62 177 GLY A N 1
ATOM 1394 C CA . GLY A 1 177 ? 11.719 19.021 -12.660 1.00 90.62 177 GLY A CA 1
ATOM 1395 C C . GLY A 1 177 ? 10.245 19.382 -12.835 1.00 90.62 177 GLY A C 1
ATOM 1396 O O . GLY A 1 177 ? 9.741 20.326 -12.221 1.00 90.62 177 GLY A O 1
ATOM 1397 N N . PRO A 1 178 ? 9.532 18.598 -13.656 1.00 94.62 178 PRO A N 1
ATOM 1398 C CA . PRO A 1 178 ? 8.098 18.749 -13.845 1.00 94.62 178 PRO A CA 1
ATOM 1399 C C . PRO A 1 178 ? 7.331 18.445 -12.555 1.00 94.62 178 PRO A C 1
ATOM 1401 O O . PRO A 1 178 ? 7.638 17.493 -11.835 1.00 94.62 178 PRO A O 1
ATOM 1404 N N . LEU A 1 179 ? 6.310 19.259 -12.286 1.00 95.69 179 LEU A N 1
ATOM 1405 C CA . LEU A 1 179 ? 5.501 19.195 -11.063 1.00 95.69 179 LEU A CA 1
ATOM 1406 C C . LEU A 1 179 ? 4.104 18.613 -11.297 1.00 95.69 179 LEU A C 1
ATOM 1408 O O . LEU A 1 179 ? 3.386 18.337 -10.338 1.00 95.69 179 LEU A O 1
ATOM 1412 N N . ASP A 1 180 ? 3.712 18.429 -12.558 1.00 95.56 180 ASP A N 1
ATOM 1413 C CA . ASP A 1 180 ? 2.419 17.884 -12.952 1.00 95.56 180 ASP A CA 1
ATOM 1414 C C . ASP A 1 180 ? 2.151 16.539 -12.269 1.00 95.56 180 ASP A C 1
ATOM 1416 O O . ASP A 1 180 ? 3.014 15.664 -12.211 1.00 95.56 180 ASP A O 1
ATOM 1420 N N . GLY A 1 181 ? 0.944 16.388 -11.718 1.00 93.38 181 GLY A N 1
ATOM 1421 C CA . GLY A 1 181 ? 0.501 15.168 -11.038 1.00 93.38 181 GLY A CA 1
ATOM 1422 C C . GLY A 1 181 ? 1.143 14.883 -9.676 1.00 93.38 181 GLY A C 1
ATOM 1423 O O . GLY A 1 181 ? 0.685 13.971 -8.987 1.00 93.38 181 GLY A O 1
ATOM 1424 N N . LEU A 1 182 ? 2.154 15.653 -9.261 1.00 95.44 182 LEU A N 1
ATOM 1425 C CA . LEU A 1 182 ? 2.769 15.516 -7.945 1.00 95.44 182 LEU A CA 1
ATOM 1426 C C . LEU A 1 182 ? 1.916 16.166 -6.856 1.00 95.44 182 LEU A C 1
ATOM 1428 O O . LEU A 1 182 ? 1.209 17.147 -7.092 1.00 95.44 182 LEU A O 1
ATOM 1432 N N . PHE A 1 183 ? 2.027 15.653 -5.633 1.00 94.81 183 PHE A N 1
ATOM 1433 C CA . PHE A 1 183 ? 1.289 16.187 -4.494 1.00 94.81 183 PHE A CA 1
ATOM 1434 C C . PHE A 1 183 ? 2.168 17.133 -3.665 1.00 94.81 183 PHE A C 1
ATOM 1436 O O . PHE A 1 183 ? 3.184 16.712 -3.117 1.00 94.81 183 PHE A O 1
ATOM 1443 N N . LEU A 1 184 ? 1.791 18.409 -3.544 1.00 94.38 184 LEU A N 1
ATOM 1444 C CA . LEU A 1 184 ? 2.507 19.362 -2.689 1.00 94.38 184 LEU A CA 1
ATOM 1445 C C . LEU A 1 184 ? 2.239 19.059 -1.210 1.00 94.38 184 LEU A C 1
ATOM 1447 O O . LEU A 1 184 ? 1.106 19.178 -0.756 1.00 94.38 184 LEU A O 1
ATOM 1451 N N . MET A 1 185 ? 3.291 18.739 -0.462 1.00 93.94 185 MET A N 1
ATOM 1452 C CA . MET A 1 185 ? 3.266 18.550 0.988 1.00 93.94 185 MET A CA 1
ATOM 1453 C C . MET A 1 185 ? 3.441 19.911 1.684 1.00 93.94 185 MET A C 1
ATOM 1455 O O . MET A 1 185 ? 4.555 20.449 1.662 1.00 93.94 185 MET A O 1
ATOM 1459 N N . PRO A 1 186 ? 2.388 20.510 2.278 1.00 91.44 186 PRO A N 1
ATOM 1460 C CA . PRO A 1 186 ? 2.460 21.868 2.824 1.00 91.44 186 PRO A CA 1
ATOM 1461 C C . PRO A 1 186 ? 3.507 22.027 3.931 1.00 91.44 186 PRO A C 1
ATOM 1463 O O . PRO A 1 186 ? 4.132 23.076 4.048 1.00 91.44 186 PRO A O 1
ATOM 1466 N N . GLU A 1 187 ? 3.724 20.976 4.716 1.00 90.38 187 GLU A N 1
ATOM 1467 C CA . GLU A 1 187 ? 4.626 20.962 5.862 1.00 90.38 187 GLU A CA 1
ATOM 1468 C C . GLU A 1 187 ? 6.110 20.962 5.472 1.00 90.38 187 GLU A C 1
ATOM 1470 O O . GLU A 1 187 ? 6.949 21.440 6.233 1.00 90.38 187 GLU A O 1
ATOM 1475 N N . THR A 1 188 ? 6.449 20.464 4.277 1.00 90.94 188 THR A N 1
ATOM 1476 C CA . THR A 1 188 ? 7.835 20.459 3.775 1.00 90.94 188 THR A CA 1
ATOM 1477 C C . THR A 1 188 ? 8.062 21.393 2.589 1.00 90.94 188 THR A C 1
ATOM 1479 O O . THR A 1 188 ? 9.211 21.667 2.243 1.00 90.94 188 THR A O 1
ATOM 1482 N N . GLY A 1 189 ? 6.992 21.851 1.933 1.00 92.06 189 GLY A N 1
ATOM 1483 C CA . GLY A 1 189 ? 7.051 22.586 0.669 1.00 92.06 189 GLY A CA 1
ATOM 1484 C C . GLY A 1 189 ? 7.514 21.746 -0.529 1.00 92.06 189 GLY A C 1
ATOM 1485 O O . GLY A 1 189 ? 7.810 22.311 -1.580 1.00 92.06 189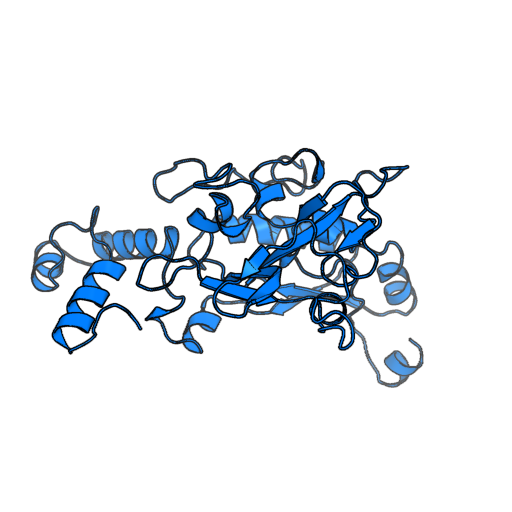 GLY A O 1
ATOM 1486 N N . LYS A 1 19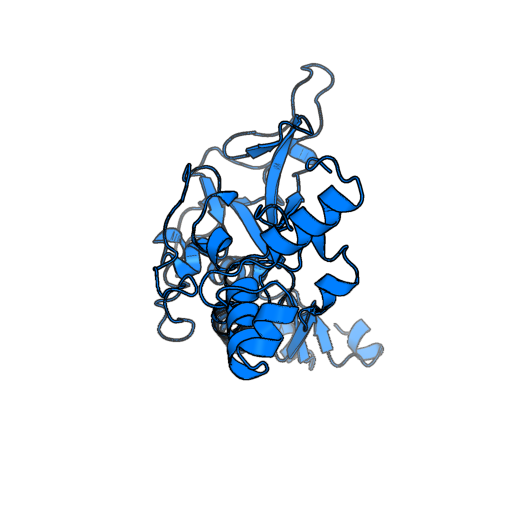0 ? 7.612 20.416 -0.386 1.00 94.62 190 LYS A N 1
ATOM 1487 C CA . LYS A 1 190 ? 8.093 19.496 -1.430 1.00 94.62 190 LYS A CA 1
ATOM 1488 C C . LYS A 1 190 ? 6.949 18.777 -2.139 1.00 94.62 190 LYS A C 1
ATOM 1490 O O . LYS A 1 190 ? 5.878 18.574 -1.577 1.00 94.62 190 LYS A O 1
ATOM 1495 N N . TYR A 1 191 ? 7.210 18.334 -3.362 1.00 96.12 191 TYR A N 1
ATOM 1496 C CA . TYR A 1 191 ? 6.269 17.630 -4.225 1.00 96.12 191 TYR A CA 1
ATOM 1497 C C . TYR A 1 191 ? 6.485 16.117 -4.148 1.00 96.12 191 TYR A C 1
ATOM 1499 O O . TYR A 1 191 ? 7.440 15.567 -4.711 1.00 96.12 191 TYR A O 1
ATOM 1507 N N . ALA A 1 192 ? 5.601 15.449 -3.413 1.00 96.94 192 ALA A N 1
ATOM 1508 C CA . ALA A 1 192 ? 5.563 14.007 -3.252 1.00 96.94 192 ALA A CA 1
ATOM 1509 C C . ALA A 1 192 ? 5.204 13.312 -4.568 1.00 96.94 192 ALA A C 1
ATOM 1511 O O . ALA A 1 192 ? 4.311 13.734 -5.304 1.00 96.94 192 ALA A O 1
ATOM 1512 N N . SER A 1 193 ? 5.906 12.216 -4.838 1.00 96.38 193 SER A N 1
ATOM 1513 C CA . SER A 1 193 ? 5.727 11.376 -6.035 1.00 96.38 193 SER A CA 1
ATOM 1514 C C . SER A 1 193 ? 5.532 9.899 -5.688 1.00 96.38 193 SER A C 1
ATOM 1516 O O . SER A 1 193 ? 5.247 9.096 -6.571 1.00 96.38 193 SER A O 1
ATOM 1518 N N . LEU A 1 194 ? 5.674 9.534 -4.413 1.00 96.06 194 LEU A N 1
ATOM 1519 C CA . LEU A 1 194 ? 5.423 8.197 -3.895 1.00 96.06 194 LEU A CA 1
ATOM 1520 C C . LEU A 1 194 ? 4.934 8.301 -2.448 1.00 96.06 194 LEU A C 1
ATOM 1522 O O . LEU A 1 194 ? 5.539 8.991 -1.627 1.00 96.06 194 LEU A O 1
ATOM 1526 N N . PHE A 1 195 ? 3.867 7.568 -2.151 1.00 95.88 195 PHE A N 1
ATOM 1527 C CA . PHE A 1 195 ? 3.413 7.269 -0.801 1.00 95.88 195 PHE A CA 1
ATOM 1528 C C . PHE A 1 195 ? 3.593 5.779 -0.524 1.00 95.88 195 PHE A C 1
ATOM 1530 O O . PHE A 1 195 ? 3.208 4.941 -1.340 1.00 95.88 195 PHE A O 1
ATOM 1537 N N . MET A 1 196 ? 4.158 5.446 0.631 1.00 93.06 196 MET A N 1
ATOM 1538 C CA . MET A 1 196 ? 4.272 4.073 1.120 1.00 93.06 196 MET A CA 1
ATOM 1539 C C . MET A 1 196 ? 3.349 3.911 2.324 1.00 93.06 196 MET A C 1
ATOM 1541 O O . MET A 1 196 ? 3.733 4.198 3.459 1.00 93.06 196 MET A O 1
ATOM 1545 N N . PHE A 1 197 ? 2.112 3.493 2.056 1.00 92.62 197 PHE A N 1
ATOM 1546 C CA . PHE A 1 197 ? 1.077 3.284 3.064 1.00 92.62 197 PHE A CA 1
ATOM 1547 C C . PHE A 1 197 ? 1.376 2.047 3.891 1.00 92.62 197 PHE A C 1
ATOM 1549 O O . PHE A 1 197 ? 1.696 0.998 3.342 1.00 92.62 197 PHE A O 1
ATOM 1556 N N . LYS A 1 198 ? 1.246 2.149 5.207 1.00 90.19 198 LYS A N 1
ATOM 1557 C CA . LYS A 1 198 ? 1.450 1.022 6.115 1.00 90.19 198 LYS A CA 1
ATOM 1558 C C . LYS A 1 198 ? 0.193 0.148 6.113 1.00 90.19 198 LYS A C 1
ATOM 1560 O O . LYS A 1 198 ? -0.922 0.664 6.104 1.00 90.19 198 LYS A O 1
ATOM 1565 N N . LYS A 1 199 ? 0.337 -1.171 6.017 1.00 90.69 199 LYS A N 1
ATOM 1566 C CA . LYS A 1 199 ? -0.800 -2.101 5.917 1.00 90.69 199 LYS A CA 1
ATOM 1567 C C . LYS A 1 199 ? -1.407 -2.339 7.303 1.00 90.69 199 LYS A C 1
ATOM 1569 O O . LYS A 1 199 ? -0.676 -2.534 8.268 1.00 90.69 199 LYS A O 1
ATOM 1574 N N . ASP A 1 200 ? -2.737 -2.376 7.410 1.00 91.06 200 ASP A N 1
ATOM 1575 C CA . ASP A 1 200 ? -3.390 -2.903 8.612 1.00 91.06 200 ASP A CA 1
ATOM 1576 C C . ASP A 1 200 ? -3.224 -4.423 8.615 1.00 91.06 200 ASP A C 1
ATOM 1578 O O . ASP A 1 200 ? -3.852 -5.136 7.832 1.00 91.06 200 ASP A O 1
ATOM 1582 N N . SER A 1 201 ? -2.370 -4.927 9.498 1.00 86.88 201 SER A N 1
ATOM 1583 C CA . SER A 1 201 ? -2.066 -6.357 9.580 1.00 86.88 201 SER A CA 1
ATOM 1584 C C . SER A 1 201 ? -3.268 -7.250 9.926 1.00 86.88 201 SER A C 1
ATOM 1586 O O . SER A 1 201 ? -3.224 -8.451 9.660 1.00 86.88 201 SER A O 1
ATOM 1588 N N . ALA A 1 202 ? -4.343 -6.685 10.488 1.00 90.06 202 ALA A N 1
ATOM 1589 C CA . ALA A 1 202 ? -5.582 -7.407 10.766 1.00 90.06 202 ALA A CA 1
ATOM 1590 C C . ALA A 1 202 ? -6.518 -7.476 9.545 1.00 90.06 202 ALA A C 1
ATOM 1592 O O . ALA A 1 202 ? -7.499 -8.221 9.571 1.00 90.06 202 ALA A O 1
ATOM 1593 N N . C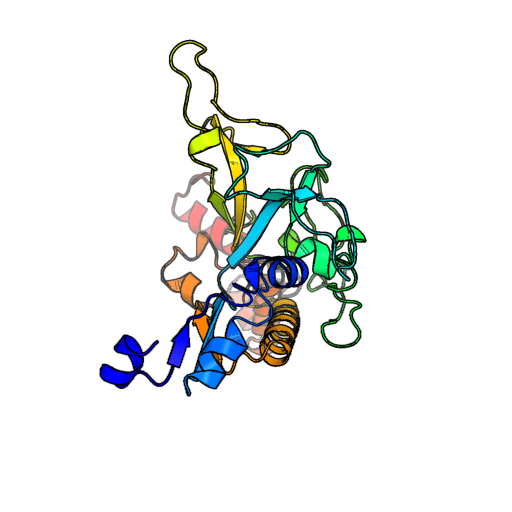YS A 1 203 ? -6.241 -6.720 8.476 1.00 93.31 203 CYS A N 1
ATOM 1594 C CA . CYS A 1 203 ? -7.077 -6.703 7.282 1.00 93.31 203 CYS A CA 1
ATOM 1595 C C . CYS A 1 203 ? -6.874 -7.979 6.440 1.00 93.31 203 CYS A C 1
ATOM 1597 O O . CYS A 1 203 ? -5.781 -8.206 5.904 1.00 93.31 203 CYS A O 1
ATOM 1599 N N . PRO A 1 204 ? -7.923 -8.803 6.241 1.00 93.50 204 PRO A N 1
ATOM 1600 C CA . PRO A 1 204 ? -7.803 -10.075 5.530 1.00 93.50 204 PRO A CA 1
ATOM 1601 C C . PRO A 1 204 ? -7.492 -9.899 4.038 1.00 93.50 204 PRO A C 1
ATOM 1603 O O . PRO A 1 204 ? -6.875 -10.774 3.432 1.00 93.50 204 PRO A O 1
ATOM 1606 N N . ALA A 1 205 ? -7.849 -8.758 3.441 1.00 94.19 205 ALA A N 1
ATOM 1607 C CA . ALA A 1 205 ? -7.612 -8.505 2.022 1.00 94.19 205 ALA A CA 1
ATOM 1608 C C . ALA A 1 205 ? -6.112 -8.470 1.660 1.00 94.19 205 ALA A C 1
ATOM 1610 O O . ALA A 1 205 ? -5.755 -8.757 0.515 1.00 94.19 205 ALA A O 1
ATOM 1611 N N . TRP A 1 206 ? -5.213 -8.206 2.618 1.00 91.75 206 TRP A N 1
ATOM 1612 C CA . TRP A 1 206 ? -3.769 -8.321 2.378 1.00 91.75 206 TRP A CA 1
ATOM 1613 C C . TRP A 1 206 ? -3.300 -9.758 2.184 1.00 91.75 206 TRP A C 1
ATOM 1615 O O . TRP A 1 206 ? -2.324 -9.974 1.467 1.00 91.75 206 TRP A O 1
ATOM 1625 N N . ILE A 1 207 ? -3.994 -10.741 2.764 1.00 90.75 207 ILE A N 1
ATOM 1626 C CA . ILE A 1 207 ? -3.700 -12.162 2.542 1.00 90.75 207 ILE A CA 1
ATOM 1627 C C . ILE A 1 207 ? -4.037 -12.523 1.096 1.00 90.75 207 ILE A C 1
ATOM 1629 O O . ILE A 1 207 ? -3.211 -13.112 0.396 1.00 90.75 207 ILE A O 1
ATOM 1633 N N . ASP A 1 208 ? -5.217 -12.117 0.624 1.00 91.94 208 ASP A N 1
ATOM 1634 C CA . ASP A 1 208 ? -5.647 -12.363 -0.753 1.00 91.94 208 ASP A CA 1
ATOM 1635 C C . ASP A 1 208 ? -4.732 -11.671 -1.767 1.00 91.94 208 ASP A C 1
ATOM 1637 O O . ASP A 1 208 ? -4.315 -12.273 -2.760 1.00 91.94 208 ASP A O 1
ATOM 1641 N N . TYR A 1 209 ? -4.371 -10.419 -1.487 1.00 91.50 209 TYR A N 1
ATOM 1642 C CA . TYR A 1 209 ? -3.455 -9.645 -2.314 1.00 91.50 209 TYR A CA 1
ATOM 1643 C C . TYR A 1 209 ? -2.048 -10.259 -2.364 1.00 91.50 209 TYR A C 1
ATOM 1645 O O . TYR A 1 209 ? -1.474 -10.431 -3.441 1.00 91.50 209 TYR A O 1
ATOM 1653 N N . THR A 1 210 ? -1.510 -10.662 -1.210 1.00 89.44 210 THR A N 1
ATOM 1654 C CA . THR A 1 210 ? -0.219 -11.359 -1.122 1.00 89.44 210 THR A CA 1
ATOM 1655 C C . THR A 1 210 ? -0.257 -12.655 -1.921 1.00 89.44 210 THR A C 1
ATOM 1657 O O . THR A 1 210 ? 0.628 -12.899 -2.738 1.00 89.44 210 THR A O 1
ATOM 1660 N N . ARG A 1 211 ? -1.318 -13.458 -1.769 1.00 90.50 211 ARG A N 1
ATOM 1661 C CA . ARG A 1 211 ? -1.512 -14.686 -2.548 1.00 90.50 211 ARG A CA 1
ATOM 1662 C C . ARG A 1 211 ? -1.490 -14.406 -4.053 1.00 90.50 211 ARG A C 1
ATOM 1664 O O . ARG A 1 211 ? -0.832 -15.141 -4.789 1.00 90.50 211 ARG A O 1
ATOM 1671 N N . ALA A 1 212 ? -2.195 -13.374 -4.517 1.00 92.00 212 ALA A N 1
ATOM 1672 C CA . ALA A 1 212 ? -2.217 -12.987 -5.927 1.00 92.00 212 ALA A CA 1
ATOM 1673 C C . ALA A 1 212 ? -0.811 -12.638 -6.443 1.00 92.00 212 ALA A C 1
ATOM 1675 O O . ALA A 1 212 ? -0.393 -13.145 -7.486 1.00 92.00 212 ALA A O 1
ATOM 1676 N N . SER A 1 213 ? -0.059 -11.841 -5.679 1.00 89.75 213 SER A N 1
ATOM 1677 C CA . SER A 1 213 ? 1.312 -11.447 -6.024 1.00 89.75 213 SER A CA 1
ATOM 1678 C C . SER A 1 213 ? 2.278 -12.633 -6.047 1.00 89.75 213 SER A C 1
ATOM 1680 O O . SER A 1 213 ? 3.054 -12.783 -6.997 1.00 89.75 213 SER A O 1
ATOM 1682 N N . THR A 1 214 ? 2.194 -13.524 -5.056 1.00 88.69 214 THR A N 1
ATOM 1683 C CA . THR A 1 214 ? 3.008 -14.743 -4.992 1.00 88.69 214 THR A CA 1
ATOM 1684 C C . THR A 1 214 ? 2.733 -15.658 -6.180 1.00 88.69 214 THR A C 1
ATOM 1686 O O . THR A 1 214 ? 3.677 -16.162 -6.786 1.00 88.69 214 THR A O 1
ATOM 1689 N N . LEU A 1 215 ? 1.462 -15.852 -6.556 1.00 90.75 215 LEU A N 1
ATOM 1690 C CA . LEU A 1 215 ? 1.109 -16.657 -7.731 1.00 90.75 215 LEU A CA 1
ATOM 1691 C C . LEU A 1 215 ? 1.721 -16.075 -9.006 1.00 90.75 215 LEU A C 1
ATOM 1693 O O . LEU A 1 215 ? 2.324 -16.805 -9.787 1.00 90.75 215 LEU A O 1
ATOM 1697 N N . MET A 1 216 ? 1.627 -14.760 -9.181 1.00 89.44 216 MET A N 1
ATOM 1698 C CA . MET A 1 216 ? 2.182 -14.083 -10.346 1.00 89.44 216 MET A CA 1
ATOM 1699 C C . MET A 1 216 ? 3.714 -14.191 -10.439 1.00 89.44 216 MET A C 1
ATOM 1701 O O . MET A 1 216 ? 4.256 -14.321 -11.541 1.00 89.44 216 MET A O 1
ATOM 1705 N N . ALA A 1 217 ? 4.413 -14.173 -9.301 1.00 87.75 217 ALA A N 1
ATOM 1706 C CA . ALA A 1 217 ? 5.854 -14.416 -9.244 1.00 87.75 217 ALA A CA 1
ATOM 1707 C C . ALA A 1 217 ? 6.228 -15.856 -9.548 1.00 87.75 217 ALA A C 1
ATOM 1709 O O . ALA A 1 217 ? 7.147 -16.085 -10.340 1.00 87.75 217 ALA A O 1
ATOM 1710 N N . ALA A 1 218 ? 5.490 -16.813 -8.989 1.00 89.00 218 ALA A N 1
ATOM 1711 C CA . ALA A 1 218 ? 5.682 -18.222 -9.296 1.00 89.00 218 ALA A CA 1
ATOM 1712 C C . ALA A 1 218 ? 5.520 -18.485 -10.804 1.00 89.00 218 ALA A C 1
ATOM 1714 O O . ALA A 1 218 ? 6.355 -19.156 -11.407 1.00 89.00 218 ALA A O 1
ATOM 1715 N N . ASP A 1 219 ? 4.518 -17.879 -11.447 1.00 89.12 219 ASP A N 1
ATOM 1716 C CA . ASP A 1 219 ? 4.293 -18.034 -12.890 1.00 89.12 219 ASP A CA 1
ATOM 1717 C C . ASP A 1 219 ? 5.362 -17.373 -13.766 1.00 89.12 219 ASP A C 1
ATOM 1719 O O . ASP A 1 219 ? 5.517 -17.732 -14.933 1.00 89.12 219 ASP A O 1
ATOM 1723 N N . ALA A 1 220 ? 6.139 -16.439 -13.217 1.00 85.69 220 ALA A N 1
ATOM 1724 C CA . ALA A 1 220 ? 7.334 -15.906 -13.869 1.00 85.69 220 ALA A CA 1
ATOM 1725 C C . ALA A 1 220 ? 8.624 -16.666 -13.536 1.00 85.69 220 ALA A C 1
ATOM 1727 O O . ALA A 1 220 ? 9.716 -16.202 -13.880 1.00 85.69 220 ALA A O 1
ATOM 1728 N N . GLY A 1 221 ? 8.505 -17.824 -12.886 1.00 88.50 221 GLY A N 1
ATOM 1729 C CA . GLY A 1 221 ? 9.617 -18.717 -12.582 1.00 88.50 221 GLY A CA 1
ATOM 1730 C C . GLY A 1 221 ? 10.413 -18.334 -11.337 1.00 88.50 221 GLY A C 1
ATOM 1731 O O . GLY A 1 221 ? 11.517 -18.844 -11.167 1.00 88.50 221 GLY A O 1
ATOM 1732 N N . ILE A 1 222 ? 9.903 -17.442 -10.482 1.00 89.69 222 ILE A N 1
ATOM 1733 C CA . ILE A 1 222 ? 10.542 -17.165 -9.191 1.00 89.69 222 ILE A CA 1
ATOM 1734 C C . ILE A 1 222 ? 10.417 -18.406 -8.299 1.00 89.69 222 ILE A C 1
ATOM 1736 O O . ILE A 1 222 ? 9.315 -18.899 -8.072 1.00 89.69 222 ILE A O 1
ATOM 1740 N N . ASP A 1 223 ? 11.544 -18.910 -7.789 1.00 90.56 223 ASP A N 1
ATOM 1741 C CA . ASP A 1 223 ? 11.593 -20.141 -6.986 1.00 90.56 223 ASP A CA 1
ATOM 1742 C C . ASP A 1 223 ? 11.317 -19.901 -5.493 1.00 90.56 223 ASP A C 1
ATOM 1744 O O . ASP A 1 223 ? 11.008 -20.843 -4.763 1.00 90.56 223 ASP A O 1
ATOM 1748 N N . GLY A 1 224 ? 11.455 -18.663 -5.013 1.00 87.38 224 GLY A N 1
ATOM 1749 C CA . GLY A 1 224 ? 11.237 -18.334 -3.608 1.00 87.38 224 GLY A CA 1
ATOM 1750 C C . GLY A 1 224 ? 11.067 -16.844 -3.324 1.00 87.38 224 GLY A C 1
ATOM 1751 O O . GLY A 1 224 ? 11.316 -15.979 -4.162 1.00 87.38 224 GLY A O 1
ATOM 1752 N N . MET A 1 225 ? 10.645 -16.547 -2.101 1.00 85.44 225 MET A N 1
ATOM 1753 C CA . MET A 1 225 ? 10.373 -15.189 -1.637 1.00 85.44 225 MET A CA 1
ATOM 1754 C C . MET A 1 225 ? 11.372 -14.812 -0.548 1.00 85.44 225 MET A C 1
ATOM 1756 O O . MET A 1 225 ? 11.451 -15.485 0.480 1.00 85.44 225 MET A O 1
ATOM 1760 N N . TRP A 1 226 ? 12.094 -13.709 -0.741 1.00 85.75 226 TRP A N 1
ATOM 1761 C CA . TRP A 1 226 ? 12.604 -12.953 0.395 1.00 85.75 226 TRP A CA 1
ATOM 1762 C C . TRP A 1 226 ? 11.426 -12.166 0.936 1.00 85.75 226 TRP A C 1
ATOM 1764 O O . TRP A 1 226 ? 11.019 -11.171 0.341 1.00 85.75 226 TRP A O 1
ATOM 1774 N N . THR A 1 227 ? 10.886 -12.618 2.060 1.00 82.31 227 THR A N 1
ATOM 1775 C CA . THR A 1 227 ? 9.792 -11.901 2.699 1.00 82.31 227 THR A CA 1
ATOM 1776 C C . THR A 1 227 ? 10.335 -10.883 3.682 1.00 82.31 227 THR A C 1
ATOM 1778 O O . THR A 1 227 ? 11.000 -11.255 4.648 1.00 82.31 227 THR A O 1
ATOM 1781 N N . ASP A 1 228 ? 10.038 -9.619 3.420 1.00 79.19 228 ASP A N 1
ATOM 1782 C CA . ASP A 1 228 ? 10.190 -8.547 4.387 1.00 79.19 228 ASP A CA 1
ATOM 1783 C C . ASP A 1 228 ? 8.869 -8.312 5.114 1.00 79.19 228 ASP A C 1
ATOM 1785 O O . ASP A 1 228 ? 7.788 -8.579 4.569 1.00 79.19 228 ASP A O 1
ATOM 1789 N N . ASN A 1 229 ? 8.975 -7.879 6.368 1.00 74.19 229 ASN A N 1
ATOM 1790 C CA . ASN A 1 229 ? 7.836 -7.579 7.233 1.00 74.19 229 ASN A CA 1
ATOM 1791 C C . ASN A 1 229 ? 6.800 -8.712 7.237 1.00 74.19 229 ASN A C 1
ATOM 1793 O O . ASN A 1 229 ? 5.600 -8.511 7.054 1.00 74.19 229 ASN A O 1
ATOM 1797 N N . PHE A 1 230 ? 7.285 -9.946 7.442 1.00 62.53 230 PHE A N 1
ATOM 1798 C CA . PHE A 1 230 ? 6.476 -11.177 7.459 1.00 62.53 230 PHE A CA 1
ATOM 1799 C C . PHE A 1 230 ? 5.386 -11.179 8.537 1.00 62.53 230 PHE A C 1
ATOM 1801 O O . PHE A 1 230 ? 4.514 -12.043 8.563 1.00 62.53 230 PHE A O 1
ATOM 1808 N N . SER A 1 231 ? 5.455 -10.242 9.471 1.00 55.97 231 SER A N 1
ATOM 1809 C CA . SER A 1 231 ? 4.590 -10.215 10.626 1.00 55.97 231 SER A CA 1
ATOM 1810 C C . SER A 1 231 ? 4.125 -8.780 10.890 1.00 55.97 231 SER A C 1
ATOM 1812 O O . SER A 1 231 ? 4.843 -7.847 10.531 1.00 55.97 231 SER A O 1
ATOM 1814 N N . PRO A 1 232 ? 2.987 -8.590 11.586 1.00 51.56 232 PRO A N 1
ATOM 1815 C CA . PRO A 1 232 ? 2.516 -7.283 12.071 1.00 51.56 232 PRO A CA 1
ATOM 1816 C C . PRO A 1 232 ? 3.557 -6.451 12.840 1.00 51.56 232 PRO A C 1
ATOM 1818 O O . PRO A 1 232 ? 3.308 -5.297 13.191 1.00 51.56 232 PRO A O 1
ATOM 1821 N N . TRP A 1 233 ? 4.679 -7.079 13.203 1.00 52.28 233 TRP A N 1
ATOM 1822 C CA . TRP A 1 233 ? 5.585 -6.673 14.262 1.00 52.28 233 TRP A CA 1
ATOM 1823 C C . TRP A 1 233 ? 6.532 -5.549 13.878 1.00 52.28 233 TRP A C 1
ATOM 1825 O O . TRP A 1 233 ? 7.175 -4.999 14.770 1.00 52.28 233 TRP A O 1
ATOM 1835 N N . ASP A 1 234 ? 6.534 -5.124 12.616 1.00 52.94 234 ASP A N 1
ATOM 1836 C CA . ASP A 1 234 ? 7.075 -3.812 12.264 1.00 52.94 234 ASP A CA 1
ATOM 1837 C C . ASP A 1 234 ? 6.382 -2.700 13.070 1.00 52.94 234 ASP A C 1
ATOM 1839 O O . ASP A 1 234 ? 7.001 -1.707 13.428 1.00 52.94 234 ASP A O 1
ATOM 1843 N N . SER A 1 235 ? 5.153 -2.923 13.545 1.00 50.59 235 SER A N 1
ATOM 1844 C CA . SER A 1 235 ? 4.472 -2.020 14.480 1.00 50.59 235 SER A CA 1
ATOM 1845 C C . SER A 1 235 ? 5.103 -1.943 15.885 1.00 50.59 235 SER A C 1
ATOM 1847 O O . SER A 1 235 ? 4.853 -0.965 16.584 1.00 50.59 235 SER A O 1
ATOM 1849 N N . PHE A 1 236 ? 5.908 -2.922 16.333 1.00 48.16 236 PHE A N 1
ATOM 1850 C CA . PHE A 1 236 ? 6.521 -2.910 17.679 1.00 48.16 236 PHE A CA 1
ATOM 1851 C C . PHE A 1 236 ? 7.819 -2.098 17.756 1.00 48.16 236 PHE A C 1
ATOM 1853 O O . PHE A 1 236 ? 8.185 -1.646 18.841 1.00 48.16 236 PHE A O 1
ATOM 1860 N N . GLY A 1 237 ? 8.513 -1.904 16.629 1.00 51.09 237 GLY A N 1
ATOM 1861 C CA . GLY A 1 237 ? 9.636 -0.961 16.536 1.00 51.09 237 GLY A CA 1
ATOM 1862 C C . GLY A 1 237 ? 9.176 0.499 16.455 1.00 51.09 237 GLY A C 1
ATOM 1863 O O . GLY A 1 237 ? 9.937 1.418 16.762 1.00 51.09 237 GLY A O 1
ATOM 1864 N N . HIS A 1 238 ? 7.916 0.710 16.077 1.00 61.03 238 HIS A N 1
ATOM 1865 C CA . HIS A 1 238 ? 7.263 2.009 16.018 1.00 61.03 238 HIS A CA 1
ATOM 1866 C C . HIS A 1 238 ? 6.515 2.317 17.322 1.00 61.03 238 HIS A C 1
ATOM 1868 O O . HIS A 1 238 ? 6.181 1.431 18.107 1.00 61.03 238 HIS A O 1
ATOM 1874 N N . ARG A 1 239 ? 6.230 3.601 17.579 1.00 70.56 239 ARG A N 1
ATOM 1875 C CA . ARG A 1 239 ? 5.373 3.972 18.714 1.00 70.56 239 ARG A CA 1
ATOM 1876 C C . ARG A 1 239 ? 3.957 3.472 18.398 1.00 70.56 239 ARG A C 1
ATOM 1878 O O . ARG A 1 239 ? 3.412 3.922 17.391 1.00 70.56 239 ARG A O 1
ATOM 1885 N N . PRO A 1 240 ? 3.328 2.611 19.223 1.00 65.88 240 PRO A N 1
ATOM 1886 C CA . PRO A 1 240 ? 2.035 2.0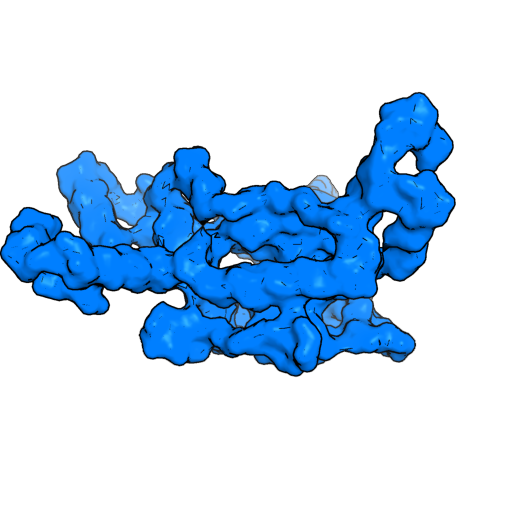05 18.882 1.00 65.88 240 PRO A CA 1
ATOM 1887 C C . PRO A 1 240 ? 0.950 3.026 18.513 1.00 65.88 240 PRO A C 1
ATOM 1889 O O . PRO A 1 240 ? 0.155 2.786 17.609 1.00 65.88 240 PRO A O 1
ATOM 1892 N N . VAL A 1 241 ? 0.986 4.211 19.136 1.00 77.00 241 VAL A N 1
ATOM 1893 C CA . VAL A 1 241 ? 0.076 5.332 18.846 1.00 77.00 241 VAL A CA 1
ATOM 1894 C C . VAL A 1 241 ? 0.129 5.845 17.397 1.00 77.00 241 VAL A C 1
ATOM 1896 O O . VAL A 1 241 ? -0.776 6.554 16.983 1.00 77.00 241 VAL A O 1
ATOM 1899 N N . GLN A 1 242 ? 1.157 5.497 16.620 1.00 77.81 242 GLN A N 1
ATOM 1900 C CA . GLN A 1 242 ? 1.384 6.016 15.266 1.00 77.81 242 GLN A CA 1
ATOM 1901 C C . GLN A 1 242 ? 0.911 5.080 14.147 1.00 77.81 242 GLN A C 1
ATOM 1903 O O . GLN A 1 242 ? 0.789 5.525 13.007 1.00 77.81 242 GLN A O 1
ATOM 1908 N N . ILE A 1 243 ? 0.720 3.787 14.427 1.00 79.06 243 ILE A N 1
ATOM 1909 C CA . ILE A 1 243 ? 0.611 2.779 13.357 1.00 79.06 243 ILE A CA 1
ATOM 1910 C C . ILE A 1 243 ? -0.183 1.521 13.730 1.00 79.06 243 ILE A C 1
ATOM 1912 O O . ILE A 1 243 ? -0.492 0.723 12.858 1.00 79.06 243 ILE A O 1
ATOM 1916 N N . ALA A 1 244 ? -0.526 1.300 15.002 1.00 81.50 244 ALA A N 1
ATOM 1917 C CA . ALA A 1 244 ? -1.139 0.037 15.424 1.00 81.50 244 ALA A CA 1
ATOM 1918 C C . ALA A 1 244 ? -2.663 -0.031 15.209 1.00 81.50 244 ALA A C 1
ATOM 1920 O O . ALA A 1 244 ? -3.298 -0.990 15.648 1.00 81.50 244 ALA A O 1
ATOM 1921 N N . PHE A 1 245 ? -3.269 0.983 14.587 1.00 87.44 245 PHE A N 1
ATOM 1922 C CA . PHE A 1 245 ? -4.713 1.038 14.372 1.00 87.44 245 PHE A CA 1
ATOM 1923 C C . PHE A 1 245 ? -5.048 0.897 12.896 1.00 87.44 245 PHE A C 1
ATOM 1925 O O . PHE A 1 245 ? -4.181 0.944 12.043 1.00 87.44 245 PHE A O 1
ATOM 1932 N N . GLY A 1 246 ? -6.318 0.702 12.595 1.00 93.56 246 GLY A N 1
ATOM 1933 C CA . GLY A 1 246 ? -6.861 0.474 11.262 1.00 93.56 246 GLY A CA 1
ATOM 1934 C C . GLY A 1 246 ? -8.281 -0.048 11.435 1.00 93.56 246 GLY A C 1
ATOM 1935 O O . GLY A 1 246 ? -8.652 -0.456 12.541 1.00 93.56 246 GLY A O 1
ATOM 1936 N N . GLU A 1 247 ? -9.112 0.019 10.398 1.00 96.56 247 GLU A N 1
ATOM 1937 C CA . GLU A 1 247 ? -10.525 -0.353 10.548 1.00 96.56 247 GLU A CA 1
ATOM 1938 C C . GLU A 1 247 ? -10.672 -1.826 10.961 1.00 96.56 247 GLU A C 1
ATOM 1940 O O . GLU A 1 247 ? -11.446 -2.150 11.866 1.00 96.56 247 GLU A O 1
ATOM 1945 N N . TRP A 1 248 ? -9.854 -2.712 10.387 1.00 96.00 248 TRP A N 1
ATOM 1946 C CA . TRP A 1 248 ? -9.855 -4.134 10.719 1.00 96.00 248 TRP A CA 1
ATOM 1947 C C . TRP A 1 248 ? -9.192 -4.430 12.061 1.00 96.00 248 TRP A C 1
ATOM 1949 O O . TRP A 1 248 ? -9.689 -5.280 12.796 1.00 96.00 248 TRP A O 1
ATOM 1959 N N . SER A 1 249 ? -8.137 -3.704 12.434 1.00 93.75 249 SER A N 1
ATOM 1960 C CA . SER A 1 249 ? -7.526 -3.822 13.764 1.00 93.75 249 SER A CA 1
ATOM 1961 C C . SER A 1 249 ? -8.497 -3.420 14.879 1.00 93.75 249 SER A C 1
ATOM 1963 O O . SER A 1 249 ? -8.625 -4.131 15.879 1.00 93.75 249 SER A O 1
ATOM 1965 N N . VAL A 1 250 ? -9.246 -2.325 14.702 1.00 95.31 250 VAL A N 1
ATOM 1966 C CA . VAL A 1 250 ? -10.267 -1.890 15.670 1.00 95.31 250 VAL A CA 1
ATOM 1967 C C . VAL A 1 250 ? -11.406 -2.908 15.743 1.00 95.31 250 VAL A C 1
ATOM 1969 O O . VAL A 1 250 ? -11.809 -3.293 16.842 1.00 95.31 250 VAL A O 1
ATOM 1972 N N . ALA A 1 251 ? -11.899 -3.396 14.602 1.00 96.88 251 ALA A N 1
ATOM 1973 C CA . ALA A 1 251 ? -12.933 -4.430 14.574 1.00 96.88 251 ALA A CA 1
ATOM 1974 C C . ALA A 1 251 ? -12.469 -5.743 15.229 1.00 96.88 251 ALA A C 1
ATOM 1976 O O . ALA A 1 251 ? -13.178 -6.293 16.070 1.00 96.88 251 ALA A O 1
ATOM 1977 N N . GLY A 1 252 ? -11.249 -6.198 14.937 1.00 95.44 252 GLY A N 1
ATOM 1978 C CA . GLY A 1 252 ? -10.664 -7.388 15.554 1.00 95.44 252 GLY A CA 1
ATOM 1979 C C . GLY A 1 252 ? -10.518 -7.252 17.071 1.00 95.44 252 GLY A C 1
ATOM 1980 O O . GLY A 1 252 ? -10.782 -8.204 17.807 1.00 95.44 252 GLY A O 1
ATOM 1981 N N . PHE A 1 253 ? -10.181 -6.055 17.564 1.00 94.94 253 PHE A N 1
ATOM 1982 C CA . PHE A 1 253 ? -10.164 -5.783 19.001 1.00 94.94 253 PHE A CA 1
ATOM 1983 C C . PHE A 1 253 ? -11.565 -5.867 19.621 1.00 94.94 253 PHE A C 1
ATOM 1985 O O . PHE A 1 253 ? -11.733 -6.492 20.668 1.00 94.94 253 PHE A O 1
ATOM 1992 N N . ARG A 1 254 ? -12.592 -5.312 18.961 1.00 96.75 254 ARG A N 1
ATOM 1993 C CA . ARG A 1 254 ? -13.995 -5.449 19.398 1.00 96.75 254 ARG A CA 1
ATOM 1994 C C . ARG A 1 254 ? -14.412 -6.913 19.489 1.00 96.75 254 ARG A C 1
ATOM 1996 O O . ARG A 1 254 ? -15.030 -7.311 20.474 1.00 96.75 254 ARG A O 1
ATOM 2003 N N . ASP A 1 255 ? -14.060 -7.720 18.497 1.00 96.50 255 ASP A N 1
ATOM 2004 C CA . ASP A 1 255 ? -14.407 -9.141 18.476 1.00 96.50 255 ASP A CA 1
ATOM 2005 C C . ASP A 1 255 ? -13.679 -9.926 19.570 1.00 96.50 255 ASP A C 1
ATOM 2007 O O . ASP A 1 255 ? -14.287 -10.766 20.240 1.00 96.50 255 ASP A O 1
ATOM 2011 N N . HIS A 1 256 ? -12.411 -9.600 19.831 1.00 96.38 256 HIS A N 1
ATOM 2012 C CA . HIS A 1 256 ? -11.675 -10.138 20.972 1.00 96.38 256 HIS A CA 1
ATOM 2013 C C . HIS A 1 256 ? -12.363 -9.793 22.301 1.00 96.38 256 HIS A C 1
ATOM 2015 O O . HIS A 1 256 ? -12.585 -10.682 23.124 1.00 96.38 256 HIS A O 1
ATOM 2021 N N . LEU A 1 257 ? -12.780 -8.533 22.485 1.00 97.38 257 LEU A N 1
ATOM 2022 C CA . LEU A 1 257 ? -13.497 -8.099 23.686 1.00 97.38 257 LEU A CA 1
ATOM 2023 C C . LEU A 1 257 ? -14.794 -8.892 23.909 1.00 97.38 257 LEU A C 1
ATOM 2025 O O . LEU A 1 257 ? -15.053 -9.346 25.022 1.00 97.38 257 LEU A O 1
ATOM 2029 N N . LYS A 1 258 ? -15.590 -9.093 22.851 1.00 96.62 258 LYS A N 1
ATOM 2030 C CA . LYS A 1 258 ? -16.852 -9.859 22.911 1.00 96.62 258 LYS A CA 1
ATOM 2031 C C . LYS A 1 258 ? -16.631 -11.324 23.264 1.00 96.62 258 LYS A C 1
ATOM 2033 O O . LYS A 1 258 ? -17.481 -11.930 23.912 1.00 96.62 258 LYS A O 1
ATOM 2038 N N . LYS A 1 259 ? -15.533 -11.902 22.780 1.00 97.50 259 LYS A N 1
ATOM 2039 C CA . LYS A 1 259 ? -15.251 -13.329 22.911 1.00 97.50 259 LYS A CA 1
ATOM 2040 C C . LYS A 1 259 ? -14.667 -13.688 24.275 1.00 97.50 259 LYS A C 1
ATOM 2042 O O . LYS A 1 259 ? -15.035 -14.718 24.831 1.00 97.50 259 LYS A O 1
ATOM 2047 N N . GLU A 1 260 ? -13.752 -12.872 24.789 1.00 98.00 260 GLU A N 1
ATOM 2048 C CA . GLU A 1 260 ? -12.913 -13.256 25.931 1.00 98.00 260 GLU A CA 1
ATOM 2049 C C . GLU A 1 260 ? -13.396 -12.678 27.274 1.00 98.00 260 GLU A C 1
ATOM 2051 O O . GLU A 1 260 ? -12.979 -13.155 28.330 1.00 98.00 260 GLU A O 1
ATOM 2056 N N . PHE A 1 261 ? -14.298 -11.687 27.269 1.00 97.75 261 PHE A N 1
ATOM 2057 C CA . PHE A 1 261 ? -14.748 -11.015 28.492 1.00 97.75 261 PHE A CA 1
ATOM 2058 C C . PHE A 1 261 ? -16.268 -11.049 28.668 1.00 97.75 261 PHE A C 1
ATOM 2060 O O . PHE A 1 261 ? -17.052 -10.830 27.747 1.00 97.75 261 PHE A O 1
ATOM 2067 N N . SER A 1 262 ? -16.697 -11.282 29.907 1.00 96.50 262 SER A N 1
ATOM 2068 C CA . SER A 1 262 ? -18.091 -11.117 30.319 1.00 96.50 262 SER A CA 1
ATOM 2069 C C . SER A 1 262 ? -18.501 -9.641 30.352 1.00 96.50 262 SER A C 1
ATOM 2071 O O . SER A 1 262 ? -17.666 -8.742 30.454 1.00 96.50 262 SER A O 1
ATOM 2073 N N . LYS A 1 263 ? -19.814 -9.378 30.352 1.00 95.31 263 LYS A N 1
ATOM 2074 C CA . LYS A 1 263 ? -20.362 -8.013 30.449 1.00 95.31 263 LYS A CA 1
ATOM 2075 C C . LYS A 1 263 ? -19.859 -7.251 31.680 1.00 95.31 263 LYS A C 1
ATOM 2077 O O . LYS A 1 263 ? -19.557 -6.067 31.571 1.00 95.31 263 LYS A O 1
ATOM 2082 N N . ASP A 1 264 ? -19.733 -7.921 32.824 1.00 96.56 264 ASP A N 1
ATOM 2083 C CA . ASP A 1 264 ? -19.262 -7.286 34.060 1.00 96.56 264 ASP A CA 1
ATOM 2084 C C . ASP A 1 264 ? -17.770 -6.932 33.992 1.00 96.56 264 ASP A C 1
ATOM 2086 O O . ASP A 1 264 ? -17.365 -5.879 34.485 1.00 96.56 264 ASP A O 1
ATOM 2090 N N . GLN A 1 265 ? -16.960 -7.768 33.332 1.00 97.44 265 GLN A N 1
ATOM 2091 C CA . GLN A 1 265 ? -15.548 -7.471 33.070 1.00 97.44 265 GLN A CA 1
ATOM 2092 C C . GLN A 1 265 ? -15.393 -6.310 32.084 1.00 97.44 265 GLN A C 1
ATOM 2094 O O . GLN A 1 265 ? -14.605 -5.406 32.330 1.00 97.44 265 GLN A O 1
ATOM 2099 N N . LEU A 1 266 ? -16.170 -6.286 30.999 1.00 96.75 266 LEU A N 1
ATOM 2100 C CA . LEU A 1 266 ? -16.149 -5.170 30.049 1.00 96.75 266 LEU A CA 1
ATOM 2101 C C . LEU A 1 266 ? -16.532 -3.855 30.737 1.00 96.75 266 LEU A C 1
ATOM 2103 O O . LEU A 1 266 ? -15.821 -2.858 30.620 1.00 96.75 266 LEU A O 1
ATOM 2107 N N . LYS A 1 267 ? -17.588 -3.877 31.557 1.00 94.69 267 LYS A N 1
ATOM 2108 C CA . LYS A 1 267 ? -18.010 -2.712 32.336 1.00 94.69 267 LYS A CA 1
ATOM 2109 C C . LYS A 1 267 ? -16.931 -2.241 33.314 1.00 94.69 267 LYS A C 1
ATOM 2111 O O . LYS A 1 267 ? -16.735 -1.036 33.448 1.00 94.69 267 LYS A O 1
ATOM 2116 N N . SER A 1 268 ? -16.219 -3.152 33.984 1.00 94.81 268 SER A N 1
ATOM 2117 C CA . SER A 1 268 ? -15.136 -2.773 34.905 1.00 94.81 268 SER A CA 1
ATOM 2118 C C . SER A 1 268 ? -13.908 -2.196 34.192 1.00 94.81 268 SER A C 1
ATOM 2120 O O . SER A 1 268 ? -13.173 -1.417 34.794 1.00 94.81 268 SER A O 1
ATOM 2122 N N . MET A 1 269 ? -13.726 -2.507 32.905 1.00 93.00 269 MET A N 1
ATOM 2123 C CA . MET A 1 269 ? -12.717 -1.900 32.027 1.00 93.00 269 MET A CA 1
ATOM 2124 C C . MET A 1 269 ? -13.155 -0.554 31.423 1.00 93.00 269 MET A C 1
ATOM 2126 O O . MET A 1 269 ? -12.361 0.087 30.741 1.00 93.00 269 MET A O 1
ATOM 2130 N N . GLY A 1 270 ? -14.399 -0.116 31.648 1.00 92.19 270 GLY A N 1
ATOM 2131 C CA . GLY A 1 270 ? -14.956 1.089 31.022 1.00 92.19 270 GLY A CA 1
ATOM 2132 C C . GLY A 1 270 ? -15.477 0.874 29.596 1.00 92.19 270 GLY A C 1
ATOM 2133 O O . GLY A 1 270 ? -15.705 1.844 28.879 1.00 92.19 270 GLY A O 1
ATOM 2134 N N . VAL A 1 271 ? -15.684 -0.377 29.175 1.00 95.56 271 VAL A N 1
ATOM 2135 C CA . VAL A 1 271 ? -16.288 -0.725 27.882 1.00 95.56 271 VAL A CA 1
ATOM 2136 C C . VAL A 1 271 ? -17.793 -0.931 28.069 1.00 95.56 271 VAL A C 1
ATOM 2138 O O . VAL A 1 271 ? -18.233 -1.982 28.533 1.00 95.56 271 VAL A O 1
ATOM 2141 N N . GLU A 1 272 ? -18.599 0.067 27.701 1.00 91.38 272 GLU A N 1
ATOM 2142 C CA . GLU A 1 272 ? -20.066 -0.015 27.816 1.00 91.38 272 GLU A CA 1
ATOM 2143 C C . GLU A 1 272 ? -20.698 -0.921 26.752 1.00 91.38 272 GLU A C 1
ATOM 2145 O O . GLU A 1 272 ? -21.611 -1.696 27.044 1.00 91.38 272 GLU A O 1
ATOM 2150 N N . SER A 1 273 ? -20.198 -0.836 25.518 1.00 94.00 273 SER A N 1
ATOM 2151 C CA . SER A 1 273 ? -20.665 -1.627 24.382 1.00 94.00 273 SER A CA 1
ATOM 2152 C C . SER A 1 273 ? -19.486 -1.992 23.482 1.00 94.00 273 SER A C 1
ATOM 2154 O O . SER A 1 273 ? -18.906 -1.102 22.857 1.00 94.00 273 SER A O 1
ATOM 2156 N N . PRO A 1 274 ? -19.123 -3.281 23.362 1.00 93.38 274 PRO A N 1
ATOM 2157 C CA . PRO A 1 274 ? -18.026 -3.687 22.492 1.00 93.38 274 PRO A CA 1
ATOM 2158 C C . PRO A 1 274 ? -18.356 -3.522 20.999 1.00 93.38 274 PRO A C 1
ATOM 2160 O O . PRO A 1 274 ? -17.441 -3.493 20.187 1.00 93.38 274 PRO A O 1
ATOM 2163 N N . ASP A 1 275 ? -19.629 -3.393 20.608 1.00 92.06 275 ASP A N 1
ATOM 2164 C CA . ASP A 1 275 ? -20.008 -3.172 19.203 1.00 92.06 275 ASP A CA 1
ATOM 2165 C C . ASP A 1 275 ? -19.629 -1.770 18.707 1.00 92.06 275 ASP A C 1
ATOM 2167 O O . ASP A 1 275 ? -19.289 -1.597 17.538 1.00 92.06 275 ASP A O 1
ATOM 2171 N N . THR A 1 276 ? -19.651 -0.778 19.598 1.00 92.38 276 THR A N 1
ATOM 2172 C CA . THR A 1 276 ? -19.359 0.628 19.276 1.00 92.38 276 THR A CA 1
ATOM 2173 C C . THR A 1 276 ? -18.031 1.109 19.854 1.00 92.38 276 THR A C 1
ATOM 2175 O O . THR A 1 276 ? -17.623 2.230 19.578 1.00 92.38 276 THR A O 1
ATOM 2178 N N . PHE A 1 277 ? -17.345 0.287 20.650 1.00 94.94 277 PHE A N 1
ATOM 2179 C CA . PHE A 1 277 ? -16.115 0.669 21.339 1.00 94.94 277 PHE A CA 1
ATOM 2180 C C . PHE A 1 277 ? -14.976 0.986 20.364 1.00 94.94 277 PHE A C 1
ATOM 2182 O O . PHE A 1 277 ? -14.571 0.121 19.592 1.00 94.94 277 PHE A O 1
ATOM 2189 N N . ASP A 1 278 ? -14.410 2.188 20.402 1.00 93.69 278 ASP A N 1
ATOM 2190 C CA . ASP A 1 278 ? -13.191 2.517 19.662 1.00 93.69 278 ASP A CA 1
ATOM 2191 C C . ASP A 1 278 ? -11.991 2.596 20.617 1.00 93.69 278 ASP A C 1
ATOM 2193 O O . ASP A 1 278 ? -11.902 3.472 21.479 1.00 93.69 278 ASP A O 1
ATOM 2197 N N . ILE A 1 279 ? -11.037 1.674 20.458 1.00 92.00 279 ILE A N 1
ATOM 2198 C CA . ILE A 1 279 ? -9.816 1.661 21.272 1.00 92.00 279 ILE A CA 1
ATOM 2199 C C . ILE A 1 279 ? -8.984 2.932 21.074 1.00 92.00 279 ILE A C 1
ATOM 2201 O O . ILE A 1 279 ? -8.312 3.371 22.006 1.00 92.00 279 ILE A O 1
ATOM 2205 N N . ARG A 1 280 ? -9.065 3.563 19.897 1.00 92.25 280 ARG A N 1
ATOM 2206 C CA . ARG A 1 280 ? -8.389 4.831 19.623 1.00 92.25 280 ARG A CA 1
ATOM 2207 C C . ARG A 1 280 ? -8.934 5.917 20.545 1.00 92.25 280 ARG A C 1
ATOM 2209 O O . ARG A 1 280 ? -8.152 6.553 21.240 1.00 92.25 280 ARG A O 1
ATOM 2216 N N . GLU A 1 281 ? -10.258 6.075 20.616 1.00 91.94 281 GLU A N 1
ATOM 2217 C CA . GLU A 1 281 ? -10.927 7.032 21.517 1.00 91.94 281 GLU A CA 1
ATOM 2218 C C . GLU A 1 281 ? -10.521 6.813 22.973 1.00 91.94 281 GLU A C 1
ATOM 2220 O O . GLU A 1 281 ? -10.057 7.741 23.632 1.00 91.94 281 GLU A O 1
ATOM 2225 N N . SER A 1 282 ? -10.598 5.566 23.444 1.00 91.00 282 SER A N 1
ATOM 2226 C CA . SER A 1 282 ? -10.238 5.224 24.822 1.00 91.00 282 SER A CA 1
ATOM 2227 C C . SER A 1 282 ? -8.782 5.573 25.156 1.00 91.00 282 SER A C 1
ATOM 2229 O O . SER A 1 282 ? -8.502 6.144 26.212 1.00 91.00 282 SER A O 1
ATOM 2231 N N . LEU A 1 283 ? -7.845 5.283 24.248 1.00 89.81 283 LEU A N 1
ATOM 2232 C CA . LEU A 1 283 ? -6.434 5.613 24.444 1.00 89.81 283 LEU A CA 1
ATOM 2233 C C . LEU A 1 283 ? -6.176 7.127 24.395 1.00 89.81 283 LEU A C 1
ATOM 2235 O O . LEU A 1 283 ? -5.351 7.611 25.171 1.00 89.81 283 LEU A O 1
ATOM 2239 N N . ARG A 1 284 ? -6.894 7.889 23.554 1.00 89.69 284 ARG A N 1
ATOM 2240 C CA . ARG A 1 284 ? -6.807 9.363 23.543 1.00 89.69 284 ARG A CA 1
ATOM 2241 C C . ARG A 1 284 ? -7.294 9.954 24.861 1.00 89.69 284 ARG A C 1
ATOM 2243 O O . ARG A 1 284 ? -6.603 10.789 25.436 1.00 89.69 284 ARG A O 1
ATOM 2250 N N . ASP A 1 285 ? -8.418 9.474 25.386 1.00 89.31 285 ASP A N 1
ATOM 2251 C CA . ASP A 1 285 ? -8.953 9.929 26.672 1.00 89.31 285 ASP A CA 1
ATOM 2252 C C . ASP A 1 285 ? -7.984 9.660 27.829 1.00 89.31 285 ASP A C 1
ATOM 2254 O O . ASP A 1 285 ? -7.841 10.481 28.739 1.00 89.31 285 ASP A O 1
ATOM 2258 N N . ILE A 1 286 ? -7.307 8.507 27.811 1.00 88.38 286 ILE A N 1
ATOM 2259 C CA . ILE A 1 286 ? -6.258 8.178 28.784 1.00 88.38 286 ILE A CA 1
ATOM 2260 C C . ILE A 1 286 ? -5.071 9.137 28.633 1.00 88.38 286 ILE A C 1
ATOM 2262 O O . ILE A 1 286 ? -4.613 9.692 29.632 1.00 88.38 286 ILE A O 1
ATOM 2266 N N . ALA A 1 287 ? -4.604 9.375 27.406 1.00 86.12 287 ALA A N 1
ATOM 2267 C CA . ALA A 1 287 ? -3.484 10.274 27.140 1.00 86.12 287 ALA A CA 1
ATOM 2268 C C . ALA A 1 287 ? -3.781 11.721 27.579 1.00 86.12 287 ALA A C 1
ATOM 2270 O O . ALA A 1 287 ? -2.950 12.340 28.243 1.00 86.12 287 ALA A O 1
ATOM 2271 N N . ILE A 1 288 ? -4.983 12.239 27.3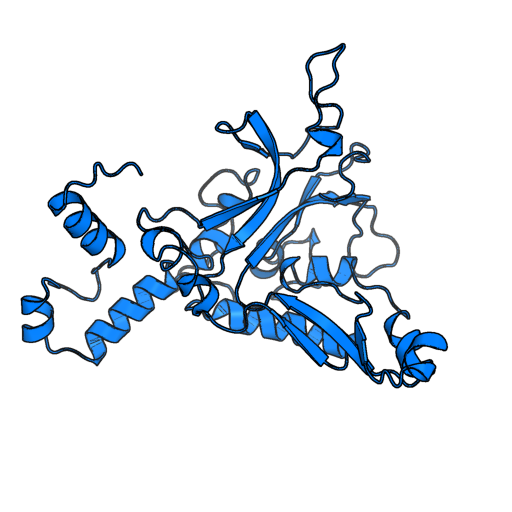04 1.00 88.50 288 ILE A N 1
ATOM 2272 C CA . ILE A 1 288 ? -5.421 13.577 27.740 1.00 88.50 288 ILE A CA 1
ATOM 2273 C C . ILE A 1 288 ? -5.429 13.674 29.270 1.00 88.50 288 ILE A C 1
ATOM 2275 O O . ILE A 1 288 ? -4.934 14.647 29.837 1.00 88.50 288 ILE A O 1
ATOM 2279 N N . LYS A 1 289 ? -5.916 12.642 29.972 1.00 89.19 289 LYS A N 1
ATOM 2280 C CA . LYS A 1 289 ? -5.870 12.592 31.447 1.00 89.19 289 LYS A CA 1
ATOM 2281 C C . LYS A 1 289 ? -4.443 12.609 31.998 1.00 89.19 289 LYS A C 1
ATOM 2283 O O . LYS A 1 289 ? -4.238 13.052 33.126 1.00 89.19 289 LYS A O 1
ATOM 2288 N N . TRP A 1 290 ? -3.467 12.133 31.227 1.00 89.88 290 TRP A N 1
ATOM 2289 C CA . TRP A 1 290 ? -2.043 12.191 31.565 1.00 89.88 290 TRP A CA 1
ATOM 2290 C C . TRP A 1 290 ? -1.354 13.489 31.121 1.00 89.88 290 TRP A C 1
ATOM 2292 O O . TRP A 1 290 ? -0.166 13.658 31.390 1.00 89.88 290 TRP A O 1
ATOM 2302 N N . GLY A 1 291 ? -2.089 14.420 30.506 1.00 87.06 291 GLY A N 1
ATOM 2303 C CA . GLY A 1 291 ? -1.599 15.744 30.129 1.00 87.06 291 GLY A CA 1
ATOM 2304 C C . GLY A 1 291 ? -1.220 15.905 28.657 1.00 87.06 291 GLY A C 1
ATOM 2305 O O . GLY A 1 291 ? -0.528 16.866 28.334 1.00 87.06 291 GLY A O 1
ATOM 2306 N N . TRP A 1 292 ? -1.640 14.996 27.770 1.00 83.00 292 TRP A N 1
ATOM 2307 C CA . TRP A 1 292 ? -1.509 15.196 26.324 1.00 83.00 292 TRP A CA 1
ATOM 2308 C C . TRP A 1 292 ? -2.443 16.310 25.825 1.00 83.00 292 TRP A C 1
ATOM 2310 O O . TRP A 1 292 ? -3.600 16.377 26.240 1.00 83.00 292 TRP A O 1
ATOM 2320 N N . ASP A 1 293 ? -1.945 17.168 24.931 1.00 80.56 293 ASP A N 1
ATOM 2321 C CA . ASP A 1 293 ? -2.674 18.314 24.366 1.00 80.56 293 ASP A CA 1
ATOM 2322 C C . ASP A 1 293 ? -3.569 17.953 23.169 1.00 80.56 293 ASP A C 1
ATOM 2324 O O . ASP A 1 293 ? -4.407 18.756 22.765 1.00 80.56 293 ASP A O 1
ATOM 2328 N N . GLY A 1 294 ? -3.434 16.732 22.645 1.00 70.69 294 GLY A N 1
ATOM 2329 C CA . GLY A 1 294 ? -4.229 16.223 21.532 1.00 70.69 294 GLY A CA 1
ATOM 2330 C C . GLY A 1 294 ? -3.673 16.551 20.147 1.00 70.69 294 GLY A C 1
ATOM 2331 O O . GLY A 1 294 ? -4.325 16.199 19.165 1.00 70.69 294 GLY A O 1
ATOM 2332 N N . GLU A 1 295 ? -2.500 17.185 20.046 1.00 66.56 295 GLU A N 1
ATOM 2333 C CA . GLU A 1 295 ? -1.942 17.619 18.756 1.00 66.56 295 GLU A CA 1
ATOM 2334 C C . GLU A 1 295 ? -0.641 16.902 18.354 1.00 66.56 295 GLU A C 1
ATOM 2336 O O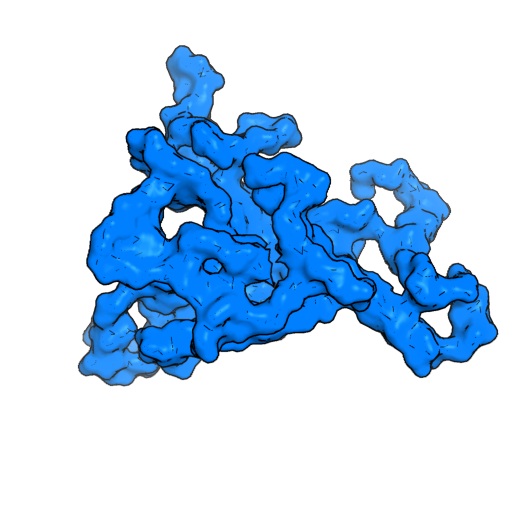 . GLU A 1 295 ? -0.323 16.905 17.165 1.00 66.56 295 GLU A O 1
ATOM 2341 N N . ASN A 1 296 ? 0.095 16.261 19.284 1.00 56.56 296 ASN A N 1
ATOM 2342 C CA . ASN A 1 296 ? 1.408 15.642 18.987 1.00 56.56 296 ASN A CA 1
ATOM 2343 C C . ASN A 1 296 ? 1.707 14.317 19.701 1.00 56.56 296 ASN A C 1
ATOM 2345 O O . ASN A 1 296 ? 1.823 14.332 20.947 1.00 56.56 296 ASN A O 1
#